Protein AF-A0A161W3D4-F1 (afdb_monomer_lite)

Organism: NCBI:txid708197

Structure (mmCIF, N/CA/C/O backbone):
data_AF-A0A161W3D4-F1
#
_entry.id   AF-A0A161W3D4-F1
#
loop_
_atom_site.group_PDB
_atom_site.id
_atom_site.type_symbol
_atom_site.label_atom_id
_atom_site.label_alt_id
_atom_site.label_comp_id
_atom_site.label_asym_id
_atom_site.label_entity_id
_atom_site.label_seq_id
_atom_site.pdbx_PDB_ins_code
_atom_site.Cartn_x
_atom_site.Cartn_y
_atom_site.Cartn_z
_atom_site.occupancy
_atom_site.B_iso_or_equiv
_atom_site.auth_seq_id
_atom_site.auth_comp_id
_atom_site.auth_asym_id
_atom_site.auth_atom_id
_atom_site.pdbx_PDB_model_num
ATOM 1 N N . MET A 1 1 ? -41.320 4.187 11.176 1.00 75.94 1 MET A N 1
ATOM 2 C CA . MET A 1 1 ? -40.357 3.295 11.848 1.00 75.94 1 MET A CA 1
ATOM 3 C C . MET A 1 1 ? -39.512 2.759 10.728 1.00 75.94 1 MET A C 1
ATOM 5 O O . MET A 1 1 ? -40.080 2.150 9.830 1.00 75.94 1 MET A O 1
ATOM 9 N N . ASP A 1 2 ? -38.224 3.075 10.740 1.00 90.81 2 ASP A N 1
ATOM 10 C CA . ASP A 1 2 ? -37.340 2.791 9.613 1.00 90.81 2 ASP A CA 1
ATOM 11 C C . ASP A 1 2 ? -36.487 1.571 9.957 1.00 90.81 2 ASP A C 1
ATOM 13 O O . ASP A 1 2 ? -36.008 1.439 11.086 1.00 90.81 2 ASP A O 1
ATOM 17 N N . SER A 1 3 ? -36.332 0.665 8.995 1.00 93.81 3 SER A N 1
ATOM 18 C CA . SER A 1 3 ? -35.557 -0.568 9.126 1.00 93.81 3 SER A CA 1
ATOM 19 C C . SER A 1 3 ? -34.553 -0.676 7.988 1.00 93.81 3 SER A C 1
ATOM 21 O O . SER A 1 3 ? -34.900 -0.418 6.836 1.00 93.81 3 SER A O 1
ATOM 23 N N . TYR A 1 4 ? -33.339 -1.116 8.307 1.00 93.25 4 TYR A N 1
ATOM 24 C CA . TYR A 1 4 ? -32.271 -1.339 7.340 1.00 93.25 4 TYR A CA 1
ATOM 25 C C . TYR A 1 4 ? -31.573 -2.661 7.636 1.00 93.25 4 TYR A C 1
ATOM 27 O O . TYR A 1 4 ? -31.369 -3.015 8.798 1.00 93.25 4 TYR A O 1
ATOM 35 N N . GLU A 1 5 ? -31.173 -3.357 6.578 1.00 93.75 5 GLU A N 1
ATOM 36 C CA . GLU A 1 5 ? -30.367 -4.571 6.652 1.00 93.75 5 GLU A CA 1
ATOM 37 C C . GLU A 1 5 ? -28.943 -4.257 6.197 1.00 93.75 5 GLU A C 1
ATOM 39 O O . GLU A 1 5 ? -28.733 -3.536 5.221 1.00 93.75 5 GLU A O 1
ATOM 44 N N . LEU A 1 6 ? -27.957 -4.794 6.914 1.00 93.00 6 LEU A N 1
ATOM 45 C CA . LEU A 1 6 ? -26.548 -4.626 6.586 1.00 93.00 6 LEU A CA 1
ATOM 46 C C . LEU A 1 6 ? -25.873 -6.001 6.565 1.00 93.00 6 LEU A C 1
ATOM 48 O O . LEU A 1 6 ? -25.825 -6.660 7.607 1.00 93.00 6 LEU A O 1
ATOM 52 N N . PRO A 1 7 ? -25.322 -6.436 5.420 1.00 92.25 7 PRO A N 1
ATOM 53 C CA . PRO A 1 7 ? -24.475 -7.619 5.373 1.00 92.25 7 PRO A CA 1
ATOM 54 C C . PRO A 1 7 ? -23.228 -7.424 6.243 1.00 92.25 7 PRO A C 1
ATOM 56 O O . PRO A 1 7 ? -22.550 -6.401 6.146 1.00 92.25 7 PRO A O 1
ATOM 59 N N . VAL A 1 8 ? -22.903 -8.412 7.079 1.00 91.88 8 VAL A N 1
ATOM 60 C CA . VAL A 1 8 ? -21.730 -8.383 7.967 1.00 91.88 8 VAL A CA 1
ATOM 61 C C . VAL A 1 8 ? -20.887 -9.632 7.740 1.00 91.88 8 VAL A C 1
ATOM 63 O O . VAL A 1 8 ? -21.409 -10.742 7.694 1.00 91.88 8 VAL A O 1
ATOM 66 N N . GLY A 1 9 ? -19.568 -9.455 7.638 1.00 92.88 9 GLY A N 1
ATOM 67 C CA . GLY A 1 9 ? -18.595 -10.547 7.652 1.00 92.88 9 GLY A CA 1
ATOM 68 C C . GLY A 1 9 ? -17.698 -10.448 8.881 1.00 92.88 9 GLY A C 1
ATOM 69 O O . GLY A 1 9 ? -17.080 -9.410 9.116 1.00 92.88 9 GLY A O 1
ATOM 70 N N . ILE A 1 10 ? -17.615 -11.521 9.669 1.00 93.38 10 ILE A N 1
ATOM 71 C CA . ILE A 1 10 ? -16.768 -11.569 10.866 1.00 93.38 10 ILE A CA 1
ATOM 72 C C . ILE A 1 10 ? -15.358 -11.981 10.450 1.00 93.38 10 ILE A C 1
ATOM 74 O O . ILE A 1 10 ? -15.137 -13.106 10.003 1.00 93.38 10 ILE A O 1
ATOM 78 N N . ARG A 1 11 ? -14.395 -11.074 10.618 1.00 93.75 11 ARG A N 1
ATOM 79 C CA . ARG A 1 11 ? -12.977 -11.370 10.406 1.00 93.75 11 ARG A CA 1
ATOM 80 C C . ARG A 1 11 ? -12.062 -10.463 11.218 1.00 93.75 11 ARG A C 1
ATOM 82 O O . ARG A 1 11 ? -12.467 -9.392 11.659 1.00 93.75 11 ARG A O 1
ATOM 89 N N . THR A 1 12 ? -10.800 -10.855 11.338 1.00 93.56 12 THR A N 1
ATOM 90 C CA . THR A 1 12 ? -9.719 -10.000 11.847 1.00 93.56 12 THR A CA 1
ATOM 91 C C . THR A 1 12 ? -8.686 -9.749 10.758 1.00 93.56 12 THR A C 1
ATOM 93 O O . THR A 1 12 ? -8.432 -10.631 9.941 1.00 93.56 12 THR A O 1
ATOM 96 N N . VAL A 1 13 ? -8.100 -8.550 10.735 1.00 93.38 13 VAL A N 1
ATOM 97 C CA . VAL A 1 13 ? -6.918 -8.219 9.923 1.00 93.38 13 VAL A CA 1
ATOM 98 C C . VAL A 1 13 ? -5.878 -7.599 10.836 1.00 93.38 13 VAL A C 1
ATOM 100 O O . VAL A 1 13 ? -6.208 -6.722 11.631 1.00 93.38 13 VAL A O 1
ATOM 103 N N . GLN A 1 14 ? -4.644 -8.089 10.767 1.00 94.38 14 GLN A N 1
ATOM 104 C CA . GLN A 1 14 ? -3.541 -7.608 11.595 1.00 94.38 14 GLN A CA 1
ATOM 105 C C . GLN A 1 14 ? -2.217 -7.713 10.844 1.00 94.38 14 GLN A C 1
ATOM 107 O O . GLN A 1 14 ? -2.010 -8.642 10.068 1.00 94.38 14 GLN A O 1
ATOM 112 N N . VAL A 1 15 ? -1.292 -6.807 11.141 1.00 94.50 15 VAL A N 1
ATOM 113 C CA . VAL A 1 15 ? 0.114 -6.918 10.739 1.00 94.50 15 VAL A CA 1
ATOM 114 C C . VAL A 1 15 ? 0.934 -7.337 11.954 1.00 94.50 15 VAL A C 1
ATOM 116 O O . VAL A 1 15 ? 0.772 -6.777 13.039 1.00 94.50 15 VAL A O 1
ATOM 119 N N . ARG A 1 16 ? 1.794 -8.347 11.793 1.00 93.75 16 ARG A N 1
ATOM 120 C CA . ARG A 1 16 ? 2.752 -8.782 12.822 1.00 93.75 16 ARG A CA 1
ATOM 121 C C . ARG A 1 16 ? 4.104 -9.030 12.161 1.00 93.75 16 ARG A C 1
ATOM 123 O O . ARG A 1 16 ? 4.217 -9.905 11.303 1.00 93.75 16 ARG A O 1
ATOM 130 N N . GLY A 1 17 ? 5.123 -8.270 12.565 1.00 92.12 17 GLY A N 1
ATOM 131 C CA . GLY A 1 17 ? 6.421 -8.278 11.884 1.00 92.12 17 GLY A CA 1
ATOM 132 C C . GLY A 1 17 ? 6.266 -7.911 10.406 1.00 92.12 17 GLY A C 1
ATOM 133 O O . GLY A 1 17 ? 5.565 -6.958 10.078 1.00 92.12 17 GLY A O 1
ATOM 134 N N . ASN A 1 18 ? 6.849 -8.716 9.518 1.00 92.00 18 ASN A N 1
ATOM 135 C CA . ASN A 1 18 ? 6.789 -8.531 8.067 1.00 92.00 18 ASN A CA 1
ATOM 136 C C . ASN A 1 18 ? 5.625 -9.279 7.380 1.00 92.00 18 ASN A C 1
ATOM 138 O O . ASN A 1 18 ? 5.661 -9.477 6.168 1.00 92.00 18 ASN A O 1
ATOM 142 N N . LYS A 1 19 ? 4.587 -9.711 8.117 1.00 93.25 19 LYS A N 1
ATOM 143 C CA . LYS A 1 19 ? 3.449 -10.459 7.549 1.00 93.25 19 LYS A CA 1
ATOM 144 C C . LYS A 1 19 ? 2.092 -9.840 7.870 1.00 93.25 19 LYS A C 1
ATOM 146 O O . LYS A 1 19 ? 1.868 -9.311 8.961 1.00 93.25 19 LYS A O 1
ATOM 151 N N . VAL A 1 20 ? 1.170 -9.987 6.920 1.00 93.31 20 VAL A N 1
ATOM 152 C CA . VAL A 1 20 ? -0.257 -9.681 7.076 1.00 93.31 20 VAL A CA 1
ATOM 153 C C . VAL A 1 20 ? -1.000 -10.961 7.462 1.00 93.31 20 VAL A C 1
ATOM 155 O O . VAL A 1 20 ? -0.712 -12.041 6.945 1.00 93.31 20 VAL A O 1
ATOM 158 N N . PHE A 1 21 ? -1.952 -10.844 8.383 1.00 94.62 21 PHE A N 1
ATOM 159 C CA . PHE A 1 21 ? -2.762 -11.946 8.884 1.00 94.62 21 PHE A CA 1
ATOM 160 C C . PHE A 1 21 ? -4.246 -11.641 8.727 1.00 94.62 21 PHE A C 1
ATOM 162 O O . PHE A 1 21 ? -4.706 -10.569 9.119 1.00 94.62 21 PHE A O 1
ATOM 169 N N . THR A 1 22 ? -5.001 -12.634 8.264 1.00 93.38 22 THR A N 1
ATOM 170 C CA . THR A 1 22 ? -6.467 -12.656 8.300 1.00 93.38 22 THR A CA 1
ATOM 171 C C . THR A 1 22 ? -6.920 -13.822 9.164 1.00 93.38 22 THR A C 1
ATOM 173 O O . THR A 1 22 ? -6.483 -14.950 8.938 1.00 93.38 22 THR A O 1
ATOM 176 N N . ASN A 1 23 ? -7.775 -13.590 10.164 1.00 94.19 2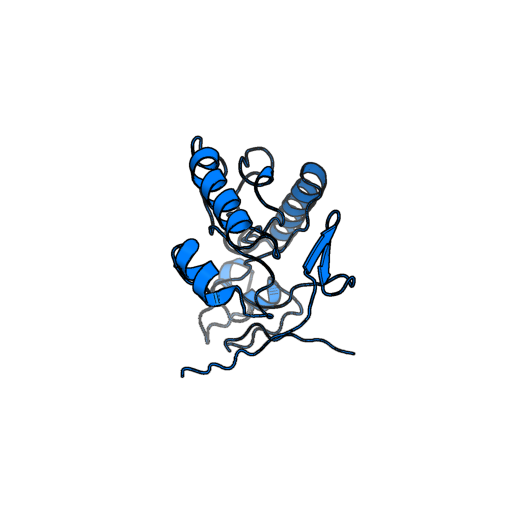3 ASN A N 1
ATOM 177 C CA . ASN A 1 23 ? -8.250 -14.651 11.069 1.00 94.19 23 ASN A CA 1
ATOM 178 C C . ASN A 1 23 ? -7.102 -15.472 11.693 1.00 94.19 23 ASN A C 1
ATOM 180 O O . ASN A 1 23 ? -7.167 -16.696 11.786 1.00 94.19 23 ASN A O 1
ATOM 184 N N . ASN A 1 24 ? -6.029 -14.783 12.104 1.00 92.75 24 ASN A N 1
ATOM 185 C CA . ASN A 1 24 ? -4.788 -15.353 12.652 1.00 92.75 24 ASN A CA 1
ATOM 186 C C . ASN A 1 24 ? -3.994 -16.282 11.712 1.00 92.75 24 ASN A C 1
ATOM 188 O O . ASN A 1 24 ? -3.017 -16.884 12.155 1.00 92.75 24 ASN A O 1
ATOM 192 N N . LYS A 1 25 ? -4.350 -16.369 10.428 1.00 93.75 25 LYS A N 1
ATOM 193 C CA . LYS A 1 25 ? -3.579 -17.094 9.412 1.00 93.75 25 LYS A CA 1
ATOM 194 C C . LYS A 1 25 ? -2.802 -16.104 8.536 1.00 93.75 25 LYS A C 1
ATOM 196 O O . LYS A 1 25 ? -3.355 -15.045 8.232 1.00 93.75 25 LYS A O 1
ATOM 201 N N . PRO A 1 26 ? -1.548 -16.406 8.146 1.00 92.44 26 PRO A N 1
ATOM 202 C CA . PRO A 1 26 ? -0.825 -15.600 7.168 1.00 92.44 26 PRO A CA 1
ATOM 203 C C . PRO A 1 26 ? -1.636 -15.466 5.880 1.00 92.44 26 PRO A C 1
ATOM 205 O O . PRO A 1 26 ? -2.206 -16.451 5.412 1.00 92.44 26 PRO A O 1
ATOM 208 N N . PHE A 1 27 ? -1.686 -14.258 5.332 1.00 90.69 27 PHE A N 1
ATOM 209 C CA . PHE A 1 27 ? -2.426 -13.954 4.115 1.00 90.69 27 PHE A CA 1
ATOM 210 C C . PHE A 1 27 ? -1.483 -13.427 3.035 1.00 90.69 27 PHE A C 1
ATOM 212 O O . PHE A 1 27 ? -0.632 -12.579 3.311 1.00 90.69 27 PHE A O 1
ATOM 219 N N . TYR A 1 28 ? -1.661 -13.920 1.811 1.00 88.19 28 TYR A N 1
ATOM 220 C CA . TYR A 1 28 ? -0.898 -13.522 0.635 1.00 88.19 28 TYR A CA 1
ATOM 221 C C . TYR A 1 28 ? -1.856 -12.932 -0.394 1.00 88.19 28 TYR A C 1
ATOM 223 O O . TYR A 1 28 ? -2.835 -13.568 -0.776 1.00 88.19 28 TYR A O 1
ATOM 231 N N . PHE A 1 29 ? -1.580 -11.705 -0.824 1.00 87.31 29 PHE A N 1
ATOM 232 C CA . PHE A 1 29 ? -2.400 -11.022 -1.815 1.00 87.31 29 PHE A CA 1
ATOM 233 C C . PHE A 1 29 ? -2.035 -11.507 -3.215 1.00 87.31 29 PHE A C 1
ATOM 235 O O . PHE A 1 29 ? -0.874 -11.450 -3.615 1.00 87.31 29 PHE A O 1
ATOM 242 N N . THR A 1 30 ? -3.043 -11.932 -3.965 1.00 83.44 30 THR A N 1
ATOM 243 C CA . THR A 1 30 ? -2.977 -12.119 -5.414 1.00 83.44 30 THR A CA 1
ATOM 244 C C . THR A 1 30 ? -4.184 -11.405 -6.014 1.00 83.44 30 THR A C 1
ATOM 246 O O . THR A 1 30 ? -5.283 -11.455 -5.464 1.00 83.44 30 THR A O 1
ATOM 249 N N . GLY A 1 31 ? -3.970 -10.624 -7.069 1.00 80.81 31 GLY A N 1
ATOM 250 C CA . GLY A 1 31 ? -5.003 -9.758 -7.628 1.00 80.81 31 GLY A CA 1
ATOM 251 C C . GLY A 1 31 ? -4.412 -8.691 -8.538 1.00 80.81 31 GLY A C 1
ATOM 252 O O . GLY A 1 31 ? -3.268 -8.804 -8.976 1.00 80.81 31 GLY A O 1
ATOM 253 N N . PHE A 1 32 ? -5.194 -7.651 -8.805 1.00 73.44 32 PHE A N 1
ATOM 254 C CA . PHE A 1 32 ? -4.795 -6.531 -9.651 1.00 73.44 32 PHE A CA 1
ATOM 255 C C . PHE A 1 32 ? -5.231 -5.192 -9.039 1.00 73.44 32 PHE A C 1
ATOM 257 O O . PHE A 1 32 ? -6.140 -5.143 -8.206 1.00 73.44 32 PHE A O 1
ATOM 264 N N . GLY A 1 33 ? -4.593 -4.105 -9.474 1.00 69.50 33 GLY A N 1
ATOM 265 C CA . GLY A 1 33 ? -4.934 -2.742 -9.068 1.00 69.50 33 GLY A CA 1
ATOM 266 C C . GLY A 1 33 ? -6.067 -2.140 -9.904 1.00 69.50 33 GLY A C 1
ATOM 267 O O . GLY A 1 33 ? -6.129 -2.326 -11.118 1.00 69.50 33 GLY A O 1
ATOM 268 N N . LYS A 1 34 ? -6.954 -1.384 -9.254 1.00 66.88 34 LYS A N 1
ATOM 269 C CA . LYS A 1 34 ? -7.928 -0.493 -9.899 1.00 66.88 34 LYS A CA 1
ATOM 270 C C . LYS A 1 34 ? -7.814 0.877 -9.241 1.00 66.88 34 LYS A C 1
ATOM 272 O O . LYS A 1 34 ? -7.841 0.962 -8.017 1.00 66.88 34 LYS A O 1
ATOM 277 N N . HIS A 1 35 ? -7.694 1.927 -10.046 1.00 67.56 35 HIS A N 1
ATOM 278 C CA . HIS A 1 35 ? -7.577 3.292 -9.546 1.00 67.56 35 HIS A CA 1
ATOM 279 C C . HIS A 1 35 ? -8.961 3.908 -9.313 1.00 67.56 35 HIS A C 1
ATOM 281 O O . HIS A 1 35 ? -9.808 3.887 -10.209 1.00 67.56 35 HIS A O 1
ATOM 287 N N . GLU A 1 36 ? -9.182 4.467 -8.125 1.00 60.78 36 GLU A N 1
ATOM 288 C CA . GLU A 1 36 ? -10.369 5.253 -7.785 1.00 60.78 36 GLU A CA 1
ATOM 289 C C . GLU A 1 36 ? -9.953 6.452 -6.928 1.00 60.78 36 GLU A C 1
ATOM 291 O O . GLU A 1 36 ? -9.346 6.285 -5.872 1.00 60.78 36 GLU A O 1
ATOM 296 N N . ASP A 1 37 ? -10.310 7.658 -7.370 1.00 69.00 37 ASP A N 1
ATOM 297 C CA . ASP A 1 37 ? -10.028 8.892 -6.639 1.00 69.00 37 ASP A CA 1
ATOM 298 C C . ASP A 1 37 ? -11.221 9.260 -5.762 1.00 69.00 37 ASP A C 1
ATOM 300 O O . ASP A 1 37 ? -12.327 9.506 -6.247 1.00 69.00 37 ASP A O 1
ATOM 304 N N . THR A 1 38 ? -11.035 9.278 -4.444 1.00 72.88 38 THR A N 1
ATOM 305 C CA . THR A 1 38 ? -12.070 9.705 -3.493 1.00 72.88 38 THR A CA 1
ATOM 306 C C . THR A 1 38 ? -11.427 10.281 -2.237 1.00 72.88 38 THR A C 1
ATOM 308 O O . THR A 1 38 ? -10.388 9.814 -1.774 1.00 72.88 38 THR A O 1
ATOM 311 N N . VAL A 1 39 ? -12.058 11.296 -1.645 1.00 84.50 39 VAL A N 1
ATOM 312 C CA . VAL A 1 39 ? -11.585 11.900 -0.395 1.00 84.50 39 VAL A CA 1
ATOM 313 C C . VAL A 1 39 ? -11.662 10.876 0.745 1.00 84.50 39 VAL A C 1
ATOM 315 O O . VAL A 1 39 ? -12.695 10.242 0.955 1.00 84.50 39 VAL A O 1
ATOM 318 N N . THR A 1 40 ? -10.597 10.762 1.548 1.00 85.12 40 THR A N 1
ATOM 319 C CA . THR A 1 40 ? -10.438 9.752 2.618 1.00 85.12 40 THR A CA 1
ATOM 320 C C . THR A 1 40 ? -11.666 9.588 3.520 1.00 85.12 40 THR A C 1
ATOM 322 O O . THR A 1 40 ? -12.034 8.473 3.879 1.00 85.12 40 THR A O 1
ATOM 325 N N . ARG A 1 41 ? -12.320 10.693 3.906 1.00 88.75 41 ARG A N 1
ATOM 326 C CA . ARG A 1 41 ? -13.499 10.650 4.790 1.00 88.75 41 ARG A CA 1
ATOM 327 C C . ARG A 1 41 ? -14.683 9.945 4.146 1.00 88.75 41 ARG A C 1
ATOM 329 O O . ARG A 1 41 ? -15.344 9.160 4.817 1.00 88.75 41 ARG A O 1
ATOM 336 N N . GLU A 1 42 ? -14.944 10.246 2.883 1.00 90.50 42 GLU A N 1
ATOM 337 C CA . GLU A 1 42 ? -16.072 9.696 2.136 1.00 90.50 42 GLU A CA 1
ATOM 338 C C . GLU A 1 42 ? -15.833 8.221 1.834 1.00 90.50 42 GLU A C 1
ATOM 340 O O . GLU A 1 42 ? -16.712 7.401 2.089 1.00 90.50 42 GLU A O 1
ATOM 345 N N . LEU A 1 43 ? -14.612 7.878 1.413 1.00 90.81 43 LEU A N 1
ATOM 346 C CA . LEU A 1 43 ? -14.203 6.502 1.148 1.00 90.81 43 LEU A CA 1
ATOM 347 C C . LEU A 1 43 ? -14.389 5.611 2.386 1.00 90.81 43 LEU A C 1
ATOM 349 O O . LEU A 1 43 ? -15.082 4.596 2.331 1.00 90.81 43 LEU A O 1
ATOM 353 N N . VAL A 1 44 ? -13.834 6.022 3.533 1.00 92.12 44 VAL A N 1
ATOM 354 C CA . VAL A 1 44 ? -13.952 5.233 4.768 1.00 92.12 44 VAL A CA 1
ATOM 355 C C . VAL A 1 44 ? -15.400 5.186 5.253 1.00 92.12 44 VAL A C 1
ATOM 357 O O . VAL A 1 44 ? -15.865 4.130 5.672 1.00 92.12 44 VAL A O 1
ATOM 360 N N . ALA A 1 45 ? -16.146 6.293 5.194 1.00 92.38 45 ALA A N 1
ATOM 361 C CA . ALA A 1 45 ? -17.548 6.303 5.615 1.00 92.38 45 ALA A CA 1
ATOM 362 C C . ALA A 1 45 ? -18.417 5.348 4.781 1.00 92.38 45 ALA A C 1
ATOM 364 O O . ALA A 1 45 ? -19.259 4.654 5.3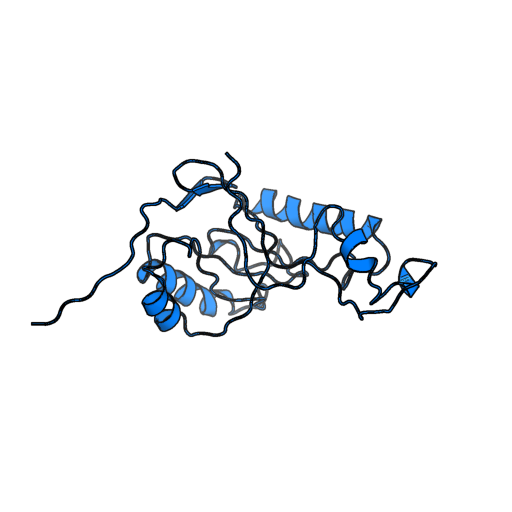52 1.00 92.38 45 ALA A O 1
ATOM 365 N N . ARG A 1 46 ? -18.182 5.289 3.465 1.00 92.00 46 ARG A N 1
ATOM 366 C CA . ARG A 1 46 ? -18.889 4.413 2.523 1.00 92.00 46 ARG A CA 1
ATOM 36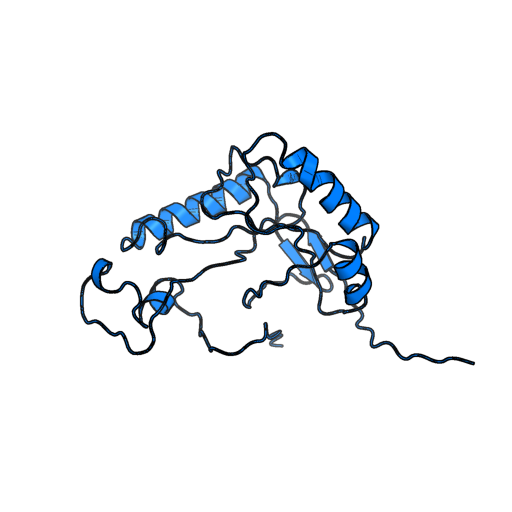7 C C . ARG A 1 46 ? -18.551 2.939 2.758 1.00 92.00 46 ARG A C 1
ATOM 369 O O . ARG A 1 46 ? -19.454 2.115 2.883 1.00 92.00 46 ARG A O 1
ATOM 376 N N . ASP A 1 47 ? -17.262 2.623 2.889 1.00 94.12 47 ASP A N 1
ATOM 377 C CA . ASP A 1 47 ? -16.779 1.248 2.714 1.00 94.12 47 ASP A CA 1
ATOM 378 C C . ASP A 1 47 ? -16.347 0.552 4.018 1.00 94.12 47 ASP A C 1
ATOM 380 O O . ASP A 1 47 ? -16.088 -0.654 4.023 1.00 94.12 47 ASP A O 1
ATOM 384 N N . ARG A 1 48 ? -16.320 1.248 5.167 1.00 91.88 48 ARG A N 1
ATOM 385 C CA . ARG A 1 48 ? -15.899 0.675 6.471 1.00 91.88 48 ARG A CA 1
ATOM 386 C C . ARG A 1 48 ? -16.651 -0.585 6.896 1.00 91.88 48 ARG A C 1
ATOM 388 O O . ARG A 1 48 ? -16.101 -1.396 7.644 1.00 91.88 48 ARG A O 1
ATOM 395 N N . ASN A 1 49 ? -17.893 -0.755 6.451 1.00 93.50 49 ASN A N 1
ATOM 396 C CA . ASN A 1 49 ? -18.715 -1.915 6.798 1.00 93.50 49 ASN A CA 1
ATOM 397 C C . ASN A 1 49 ? -18.500 -3.096 5.841 1.00 93.50 49 ASN A C 1
ATOM 399 O O . ASN A 1 49 ? -19.007 -4.184 6.092 1.00 93.50 49 ASN A O 1
ATOM 403 N N . HIS A 1 50 ? -17.718 -2.914 4.774 1.00 93.06 50 HIS A N 1
ATOM 404 C CA . HIS A 1 50 ? -17.464 -3.953 3.792 1.00 93.06 50 HIS A CA 1
ATOM 405 C C . HIS A 1 50 ? -16.376 -4.918 4.307 1.00 93.06 50 HIS A C 1
ATOM 407 O O . HIS A 1 50 ? -15.228 -4.503 4.533 1.00 93.06 50 HIS A O 1
ATOM 413 N N . PRO A 1 51 ? -16.681 -6.215 4.510 1.00 90.38 51 PRO A N 1
ATOM 414 C CA . PRO A 1 51 ? -15.717 -7.158 5.073 1.00 90.38 51 PRO A CA 1
ATOM 415 C C . PRO A 1 51 ? -14.545 -7.426 4.122 1.00 90.38 51 PRO A C 1
ATOM 417 O O . PRO A 1 51 ? -13.450 -7.710 4.594 1.00 90.38 51 PRO A O 1
ATOM 420 N N . PHE A 1 52 ? -14.725 -7.259 2.809 1.00 89.31 52 PHE A N 1
ATOM 421 C CA . PHE A 1 52 ? -13.665 -7.475 1.817 1.00 89.31 52 PHE A CA 1
ATOM 422 C C . PHE A 1 52 ? -12.602 -6.372 1.779 1.00 89.31 52 PHE A C 1
ATOM 424 O O . PHE A 1 52 ? -11.489 -6.614 1.325 1.00 89.31 52 PHE A O 1
ATOM 431 N N . VAL A 1 53 ? -12.899 -5.174 2.287 1.00 92.62 53 VAL A N 1
ATOM 432 C CA . VAL A 1 53 ? -11.877 -4.127 2.416 1.00 92.62 53 VAL A CA 1
ATOM 433 C C . VAL A 1 53 ? -10.966 -4.532 3.556 1.00 92.62 53 VAL A C 1
ATOM 435 O O . VAL A 1 53 ? -11.438 -4.565 4.680 1.00 92.62 53 VAL A O 1
ATOM 438 N N . VAL A 1 54 ? -9.698 -4.853 3.322 1.00 93.06 54 VAL A N 1
ATOM 439 C CA . VAL A 1 54 ? -8.778 -5.293 4.394 1.00 93.06 54 VAL A CA 1
ATOM 440 C C . VAL A 1 54 ? -7.741 -4.239 4.778 1.00 93.06 54 VAL A C 1
ATOM 442 O O . VAL A 1 54 ? -7.172 -4.315 5.862 1.00 93.06 54 VAL A O 1
ATOM 445 N N . MET A 1 55 ? -7.535 -3.235 3.928 1.00 93.94 55 MET A N 1
ATOM 446 C CA . MET A 1 55 ? -6.499 -2.216 4.069 1.00 93.94 55 MET A CA 1
ATOM 447 C C . MET A 1 55 ? -6.916 -0.943 3.326 1.00 93.94 55 MET A C 1
ATOM 449 O O . MET A 1 55 ? -7.636 -1.030 2.332 1.00 93.94 55 MET A O 1
ATOM 453 N N . TRP A 1 56 ? -6.452 0.216 3.793 1.00 94.56 56 TRP A N 1
ATOM 454 C CA . TRP A 1 56 ? -6.685 1.513 3.155 1.00 94.56 56 TRP A CA 1
ATOM 455 C C . TRP A 1 56 ? -5.405 2.043 2.515 1.00 94.56 56 TRP A C 1
ATOM 457 O O . TRP A 1 56 ? -4.432 2.284 3.226 1.00 94.56 56 TRP A O 1
ATOM 467 N N . ALA A 1 57 ? -5.418 2.268 1.202 1.00 92.62 57 ALA A N 1
ATOM 468 C CA . ALA A 1 57 ? -4.357 2.995 0.511 1.00 92.62 57 ALA A CA 1
ATOM 469 C C . ALA A 1 57 ? -4.674 4.496 0.535 1.00 92.62 57 ALA A C 1
ATOM 471 O O . ALA A 1 57 ? -5.728 4.910 0.059 1.00 92.62 57 ALA A O 1
ATOM 472 N N . VAL A 1 58 ? -3.794 5.308 1.127 1.00 90.94 58 VAL A N 1
ATOM 473 C CA . VAL A 1 58 ? -4.040 6.756 1.289 1.00 90.94 58 VAL A CA 1
ATOM 474 C C . VAL A 1 58 ? -3.658 7.545 0.043 1.00 90.94 58 VAL A C 1
ATOM 476 O O . VAL A 1 58 ? -4.297 8.546 -0.267 1.00 90.94 58 VAL A O 1
ATOM 479 N N . VAL A 1 59 ? -2.599 7.123 -0.643 1.00 90.94 59 VAL A N 1
ATOM 480 C CA . VAL A 1 59 ? -2.040 7.824 -1.800 1.00 90.94 59 VAL A CA 1
ATOM 481 C C . VAL A 1 59 ? -1.293 6.843 -2.700 1.00 90.94 59 VAL A C 1
ATOM 483 O O . VAL A 1 59 ? -0.744 5.847 -2.212 1.00 90.94 59 VAL A O 1
ATOM 486 N N . ASN A 1 60 ? -1.273 7.149 -3.996 1.00 91.62 60 ASN A N 1
ATOM 487 C CA . ASN A 1 60 ? -0.474 6.468 -5.004 1.00 91.62 60 ASN A CA 1
ATOM 488 C C . ASN A 1 60 ? 0.671 7.375 -5.472 1.00 91.62 60 ASN A C 1
ATOM 490 O O . ASN A 1 60 ? 0.439 8.548 -5.751 1.00 91.62 60 ASN A O 1
ATOM 494 N N . GLU A 1 61 ? 1.884 6.828 -5.523 1.00 91.50 61 GLU A N 1
ATOM 495 C CA . GLU A 1 61 ? 3.100 7.458 -6.059 1.00 91.50 61 GLU A CA 1
ATOM 496 C C . GLU A 1 61 ? 3.342 8.917 -5.618 1.00 91.50 61 GLU A C 1
ATOM 498 O O . GLU A 1 61 ? 3.597 9.793 -6.448 1.00 91.50 61 GLU A O 1
ATOM 503 N N . PRO A 1 62 ? 3.293 9.231 -4.306 1.00 90.62 62 PRO A N 1
ATOM 504 C CA . PRO A 1 62 ? 3.661 10.563 -3.851 1.00 90.62 62 PRO A CA 1
ATOM 505 C C . PRO A 1 62 ? 5.157 10.806 -4.081 1.00 90.62 62 PRO A C 1
ATOM 507 O O . PRO A 1 62 ? 5.961 9.869 -4.100 1.00 90.62 62 PRO A O 1
ATOM 510 N N . ALA A 1 63 ? 5.558 12.076 -4.128 1.00 90.88 63 ALA A N 1
ATOM 511 C CA . ALA A 1 63 ? 6.962 12.479 -4.112 1.00 90.88 63 ALA A CA 1
ATOM 512 C C . ALA A 1 63 ? 7.601 12.200 -2.731 1.00 90.88 63 ALA A C 1
ATOM 514 O O . ALA A 1 63 ? 7.841 13.094 -1.919 1.00 90.88 63 ALA A O 1
ATOM 515 N N . ALA A 1 64 ? 7.841 10.919 -2.433 1.00 88.88 64 ALA A N 1
ATOM 516 C CA . ALA A 1 64 ? 8.126 10.393 -1.096 1.00 88.88 64 ALA A CA 1
ATOM 517 C C . ALA A 1 64 ? 9.472 10.832 -0.495 1.00 88.88 64 ALA A C 1
ATOM 519 O O . ALA A 1 64 ? 9.733 10.570 0.681 1.00 88.88 64 ALA A O 1
ATOM 520 N N . SER A 1 65 ? 10.334 11.457 -1.297 1.00 91.94 65 SER A N 1
ATOM 521 C CA . SER A 1 65 ? 11.632 11.998 -0.879 1.00 91.94 65 SER A CA 1
ATOM 522 C C . SER A 1 65 ? 11.667 13.524 -0.832 1.00 91.94 65 SER A C 1
ATOM 524 O O . SER A 1 65 ? 12.696 14.090 -0.464 1.00 91.94 65 SER A O 1
ATOM 526 N N . GLU A 1 66 ? 10.581 14.193 -1.216 1.00 92.06 66 GLU A N 1
ATOM 527 C CA . GLU A 1 66 ? 10.503 15.648 -1.169 1.00 92.06 66 GLU A CA 1
ATOM 528 C C . GLU A 1 66 ? 10.157 16.145 0.235 1.00 92.06 66 GLU A C 1
ATOM 530 O O . GLU A 1 66 ? 9.388 15.534 0.982 1.00 92.06 66 GLU A O 1
ATOM 535 N N . GLN A 1 67 ? 10.753 17.279 0.597 1.00 90.75 67 GLN A N 1
ATOM 536 C CA . GLN A 1 67 ? 10.505 17.935 1.874 1.00 90.75 67 GLN A CA 1
ATOM 537 C C . GLN A 1 67 ? 9.073 18.491 1.895 1.00 90.75 67 GLN A C 1
ATOM 539 O O . GLN A 1 67 ? 8.639 19.101 0.921 1.00 90.75 67 GLN A O 1
ATOM 544 N N . GLY A 1 68 ? 8.334 18.299 2.990 1.00 90.38 68 GLY A N 1
ATOM 545 C CA . GLY A 1 68 ? 6.919 18.680 3.079 1.00 90.38 68 GLY A CA 1
ATOM 546 C C . GLY A 1 68 ? 5.939 17.534 2.798 1.00 90.38 68 GLY A C 1
ATOM 547 O O . GLY A 1 68 ? 4.782 17.603 3.220 1.00 90.38 68 GLY A O 1
ATOM 548 N N . THR A 1 69 ? 6.369 16.462 2.116 1.00 93.00 69 THR A N 1
ATOM 549 C CA . THR A 1 69 ? 5.475 15.341 1.773 1.00 93.00 69 THR A CA 1
ATOM 550 C C . THR A 1 69 ? 5.029 14.569 3.016 1.00 93.00 69 THR A C 1
ATOM 552 O O . THR A 1 69 ? 3.871 14.157 3.108 1.00 93.00 69 THR A O 1
ATOM 555 N N . GLN A 1 70 ? 5.917 14.399 4.000 1.00 93.75 70 GLN A N 1
ATOM 556 C CA . GLN A 1 70 ? 5.575 13.754 5.268 1.00 93.75 70 GLN A CA 1
ATOM 557 C C . GLN A 1 70 ? 4.526 14.571 6.032 1.00 93.75 70 GLN A C 1
ATOM 559 O O . GLN A 1 70 ? 3.510 14.019 6.447 1.00 93.75 70 GLN A O 1
ATOM 564 N N . GLU A 1 71 ? 4.723 15.883 6.155 1.00 94.56 71 GLU A N 1
ATOM 565 C CA . GLU A 1 71 ? 3.821 16.801 6.855 1.00 94.56 71 GLU A CA 1
ATOM 566 C C . GLU A 1 71 ? 2.429 16.849 6.212 1.00 94.56 71 GLU A C 1
ATOM 568 O O . GLU A 1 71 ? 1.426 17.037 6.902 1.00 94.56 71 GLU A O 1
ATOM 573 N N . TYR A 1 72 ? 2.354 16.650 4.895 1.00 91.94 72 TYR A N 1
ATOM 574 C CA . TYR A 1 72 ? 1.094 16.562 4.165 1.00 91.94 72 TYR A CA 1
ATOM 575 C C . TYR A 1 72 ? 0.369 15.223 4.386 1.00 91.94 72 TYR A C 1
ATOM 577 O O . TYR A 1 72 ? -0.848 15.199 4.590 1.00 91.94 72 TYR A O 1
ATOM 585 N N . LEU A 1 73 ? 1.095 14.100 4.358 1.00 94.38 73 LEU A N 1
ATOM 586 C CA . LEU A 1 73 ? 0.498 12.759 4.380 1.00 94.38 73 LEU A CA 1
ATOM 587 C C . LEU A 1 73 ? 0.274 12.197 5.785 1.00 94.38 73 LEU A C 1
ATOM 589 O O . LEU A 1 73 ? -0.662 11.419 5.986 1.00 94.38 73 LEU A O 1
ATOM 593 N N . GLU A 1 74 ? 1.077 12.592 6.770 1.00 95.31 74 GLU A N 1
ATOM 594 C CA . GLU A 1 74 ? 0.928 12.142 8.154 1.00 95.31 74 GLU A CA 1
ATOM 595 C C . GLU A 1 74 ? -0.478 12.442 8.715 1.00 95.31 74 GLU A C 1
ATOM 597 O O . GLU A 1 74 ? -1.127 11.508 9.204 1.00 95.31 74 GLU A O 1
ATOM 602 N N . PRO A 1 75 ? -1.049 13.659 8.571 1.00 94.88 75 PRO A N 1
ATOM 603 C CA . PRO A 1 75 ? -2.416 13.936 9.008 1.00 94.88 75 PRO A CA 1
ATOM 604 C C . PRO A 1 75 ? -3.471 13.055 8.331 1.00 94.88 75 PRO A C 1
ATOM 606 O O . PRO A 1 75 ? -4.471 12.712 8.966 1.00 94.88 75 PRO A O 1
ATOM 609 N N . LEU A 1 76 ? -3.267 12.668 7.066 1.00 93.50 76 LEU A N 1
ATOM 610 C CA . LEU A 1 76 ? -4.182 11.790 6.330 1.00 93.50 76 LEU A CA 1
ATOM 611 C C . LEU A 1 76 ? -4.091 10.344 6.824 1.00 93.50 76 LEU A C 1
ATOM 613 O O . LEU A 1 76 ? -5.118 9.694 7.040 1.00 93.50 76 LEU A O 1
ATOM 617 N N . ALA A 1 77 ? -2.880 9.855 7.082 1.00 94.50 77 ALA A N 1
ATOM 618 C CA . ALA A 1 77 ? -2.660 8.531 7.649 1.00 94.50 77 ALA A CA 1
ATOM 619 C C . ALA A 1 77 ? -3.237 8.434 9.076 1.00 94.50 77 ALA A C 1
ATOM 621 O O . ALA A 1 77 ? -3.885 7.445 9.429 1.00 94.50 77 ALA A O 1
ATOM 622 N N . VAL A 1 78 ? -3.073 9.483 9.891 1.00 95.69 78 VAL A N 1
ATOM 623 C CA . VAL A 1 78 ? -3.681 9.597 11.229 1.00 95.69 78 VAL A CA 1
ATOM 624 C C . VAL A 1 78 ? -5.206 9.691 11.142 1.00 95.69 78 VAL A C 1
ATOM 626 O O . VAL A 1 78 ? -5.915 9.026 11.900 1.00 95.69 78 VAL A O 1
ATOM 629 N N . LEU A 1 79 ? -5.738 10.492 10.214 1.00 94.44 79 LEU A N 1
ATOM 630 C CA . LEU A 1 79 ? -7.178 10.610 9.981 1.00 94.44 79 LEU A CA 1
ATOM 631 C C . LEU A 1 79 ? -7.789 9.259 9.602 1.00 94.44 79 LEU A C 1
ATOM 633 O O . LEU A 1 79 ? -8.809 8.891 10.177 1.00 94.44 79 LEU A O 1
ATOM 637 N N . THR A 1 80 ? -7.160 8.521 8.689 1.00 95.00 80 THR A N 1
ATOM 638 C CA . THR A 1 80 ? -7.629 7.202 8.237 1.00 95.00 80 THR A CA 1
ATOM 639 C C . THR A 1 80 ? -7.751 6.239 9.416 1.00 95.00 80 THR A C 1
ATOM 641 O O . THR A 1 80 ? -8.825 5.687 9.639 1.00 95.00 80 THR A O 1
ATOM 644 N N . ARG A 1 81 ? -6.710 6.137 10.255 1.00 95.06 81 ARG A N 1
ATOM 645 C CA . ARG A 1 81 ? -6.730 5.294 11.467 1.00 95.06 81 ARG A CA 1
ATOM 646 C C . ARG A 1 81 ? -7.779 5.731 12.485 1.00 95.06 81 ARG A C 1
ATOM 648 O O . ARG A 1 81 ? -8.372 4.898 13.161 1.00 95.06 81 ARG A O 1
ATOM 655 N N . ARG A 1 82 ? -8.025 7.040 12.607 1.00 95.81 82 ARG A N 1
ATOM 656 C CA . ARG A 1 82 ? -9.069 7.563 13.500 1.00 95.81 82 ARG A CA 1
ATOM 657 C C . ARG A 1 82 ? -10.473 7.217 13.002 1.00 95.81 82 ARG A C 1
ATOM 659 O O . ARG A 1 82 ? -11.358 6.979 13.818 1.00 95.81 82 ARG A O 1
ATOM 666 N N . LEU A 1 83 ? -10.692 7.242 11.688 1.00 94.50 83 LEU A N 1
ATOM 667 C CA . LEU A 1 83 ? -11.982 6.900 11.083 1.00 94.50 83 LEU A CA 1
ATOM 668 C C . LEU A 1 83 ? -12.242 5.391 11.105 1.00 94.50 83 LEU A C 1
ATOM 670 O O . LEU A 1 83 ? -13.379 4.977 11.334 1.00 94.50 83 LEU A O 1
ATOM 674 N N . ASP A 1 84 ? -11.197 4.590 10.897 1.00 95.81 84 ASP A N 1
ATOM 675 C CA . ASP A 1 84 ? -11.250 3.136 10.963 1.00 95.81 84 ASP A CA 1
ATOM 676 C C . ASP A 1 84 ? -10.005 2.550 11.659 1.00 95.81 84 ASP A C 1
ATOM 678 O O . ASP A 1 84 ? -8.986 2.308 11.011 1.00 95.81 84 ASP A O 1
ATOM 682 N N . PRO A 1 85 ? -10.086 2.266 12.971 1.00 95.12 85 PRO A N 1
ATOM 683 C CA . PRO A 1 85 ? -8.990 1.647 13.714 1.00 95.12 85 PRO A CA 1
ATOM 684 C C . PRO A 1 85 ? -8.891 0.126 13.499 1.00 95.12 85 PRO A C 1
ATOM 686 O O . PRO A 1 85 ? -8.033 -0.518 14.097 1.00 95.12 85 PRO A O 1
ATOM 689 N N . THR A 1 86 ? -9.785 -0.482 12.707 1.00 93.56 86 THR A N 1
ATOM 690 C CA . THR A 1 86 ? -9.880 -1.948 12.554 1.00 93.56 86 THR A CA 1
ATOM 691 C C . THR A 1 86 ? -9.085 -2.503 11.373 1.00 93.56 86 THR A C 1
ATOM 693 O O . THR A 1 86 ? -8.994 -3.722 11.207 1.00 93.56 86 THR A O 1
ATOM 696 N N . ARG A 1 87 ? -8.523 -1.623 10.538 1.00 93.25 87 ARG A N 1
ATOM 697 C CA . ARG A 1 87 ? -7.790 -1.967 9.317 1.00 93.25 87 ARG A CA 1
ATOM 698 C C . ARG A 1 87 ? -6.458 -1.238 9.271 1.00 93.25 87 ARG A C 1
ATOM 700 O O . ARG A 1 87 ? -6.292 -0.179 9.871 1.00 93.25 87 ARG A O 1
ATOM 707 N N . THR A 1 88 ? -5.519 -1.818 8.538 1.00 94.56 88 THR A N 1
ATOM 708 C CA . THR A 1 88 ? -4.206 -1.217 8.319 1.00 94.56 88 THR A CA 1
ATOM 709 C C . THR A 1 88 ? -4.249 -0.152 7.237 1.00 94.56 88 THR A C 1
ATOM 711 O O . THR A 1 88 ? -5.142 -0.133 6.385 1.00 94.56 88 THR A O 1
ATOM 714 N N . VAL A 1 89 ? -3.254 0.725 7.261 1.00 94.69 89 VAL A N 1
ATOM 715 C CA . VAL A 1 89 ? -3.097 1.833 6.326 1.00 94.69 89 VAL A CA 1
ATOM 716 C C . VAL A 1 89 ? -1.796 1.657 5.552 1.00 94.69 89 VAL A C 1
ATOM 718 O O . VAL A 1 89 ? -0.740 1.412 6.136 1.00 94.69 89 VAL A O 1
ATOM 721 N N . CYS A 1 90 ? -1.865 1.792 4.234 1.00 94.81 90 CYS A N 1
ATOM 722 C CA . CYS A 1 90 ? -0.730 1.710 3.330 1.00 94.81 90 CYS A CA 1
ATOM 723 C C . CYS A 1 90 ? -0.693 2.897 2.362 1.00 94.81 90 CYS A C 1
ATOM 725 O O . CYS A 1 90 ? -1.570 3.766 2.344 1.00 94.81 90 CYS A O 1
ATOM 727 N N . TYR A 1 91 ? 0.359 2.912 1.557 1.00 93.38 91 TYR A N 1
ATOM 728 C CA . TYR A 1 91 ? 0.537 3.804 0.425 1.00 93.38 91 TYR A CA 1
ATOM 729 C C . TYR A 1 91 ? 1.234 3.026 -0.684 1.00 93.38 91 TYR A C 1
ATOM 731 O O . TYR A 1 91 ? 2.027 2.124 -0.391 1.00 93.38 91 TYR A O 1
ATOM 739 N N . ALA A 1 92 ? 0.941 3.376 -1.931 1.00 92.12 92 ALA A N 1
ATOM 740 C CA . ALA A 1 92 ? 1.689 2.878 -3.071 1.00 92.12 92 ALA A CA 1
ATOM 741 C C . ALA A 1 92 ? 2.860 3.823 -3.351 1.00 92.12 92 ALA A C 1
ATOM 743 O O . ALA A 1 92 ? 2.701 5.043 -3.412 1.00 92.12 92 ALA A O 1
ATOM 744 N N . ASN A 1 93 ? 4.057 3.256 -3.425 1.00 89.81 93 ASN A N 1
ATOM 745 C CA . ASN A 1 93 ? 5.306 3.979 -3.564 1.00 89.81 93 ASN A CA 1
ATOM 746 C C . ASN A 1 93 ? 5.789 3.886 -5.007 1.00 89.81 93 ASN A C 1
ATOM 748 O O . ASN A 1 93 ? 5.781 2.801 -5.590 1.00 89.81 93 ASN A O 1
ATOM 752 N N . GLU A 1 94 ? 6.267 5.008 -5.532 1.00 88.38 94 GLU A N 1
ATOM 753 C CA . GLU A 1 94 ? 6.801 5.090 -6.887 1.00 88.38 94 GLU A CA 1
ATOM 754 C C . GLU A 1 94 ? 7.999 4.141 -7.057 1.00 88.38 94 GLU A C 1
ATOM 756 O O . GLU A 1 94 ? 8.729 3.819 -6.109 1.00 88.38 94 GLU A O 1
ATOM 761 N N . CYS A 1 95 ? 8.164 3.627 -8.272 1.00 78.25 95 CYS A N 1
ATOM 762 C CA . CYS A 1 95 ? 9.056 2.509 -8.527 1.00 78.25 95 CYS A CA 1
ATOM 763 C C . CYS A 1 95 ? 10.554 2.835 -8.381 1.00 78.25 95 CYS A C 1
ATOM 765 O O . CYS A 1 95 ? 11.345 1.950 -8.039 1.00 78.25 95 CYS A O 1
ATOM 767 N N . GLN A 1 96 ? 10.946 4.091 -8.595 1.00 77.69 96 GLN A N 1
ATOM 768 C CA . GLN A 1 96 ? 12.298 4.630 -8.424 1.00 77.69 96 GLN A CA 1
ATOM 769 C C . GLN A 1 96 ? 12.527 5.248 -7.039 1.00 77.69 96 GLN A C 1
ATOM 771 O O . GLN A 1 96 ? 13.647 5.670 -6.728 1.00 77.69 96 GLN A O 1
ATOM 776 N N . ALA A 1 97 ? 11.507 5.281 -6.179 1.00 82.31 97 ALA A N 1
ATOM 777 C CA . ALA A 1 97 ? 11.601 5.890 -4.866 1.00 82.31 97 ALA A CA 1
ATOM 778 C C . ALA A 1 97 ? 12.705 5.226 -4.031 1.00 82.31 97 ALA A C 1
ATOM 780 O O . ALA A 1 97 ? 12.665 4.033 -3.700 1.00 82.31 97 ALA A O 1
ATOM 781 N N . SER A 1 98 ? 13.694 6.041 -3.663 1.00 85.56 98 SER A N 1
ATOM 782 C CA . SER A 1 98 ? 14.859 5.609 -2.897 1.00 85.56 98 SER A CA 1
ATOM 783 C C . SER A 1 98 ? 14.447 5.093 -1.522 1.00 85.56 98 SER A C 1
ATOM 785 O O . SER A 1 98 ? 13.798 5.795 -0.749 1.00 85.56 98 SER A O 1
ATOM 787 N N . VAL A 1 99 ? 14.898 3.884 -1.185 1.00 89.62 99 VAL A N 1
ATOM 788 C CA . VAL A 1 99 ? 14.714 3.283 0.146 1.00 89.62 99 VAL A CA 1
ATOM 789 C C . VAL A 1 99 ? 15.331 4.165 1.236 1.00 89.62 99 VAL A C 1
ATOM 791 O O . VAL A 1 99 ? 14.752 4.338 2.311 1.00 89.62 99 VAL A O 1
ATOM 794 N N . ASP A 1 100 ? 16.481 4.776 0.949 1.00 89.62 100 ASP A N 1
ATOM 795 C CA . ASP A 1 100 ? 17.234 5.583 1.908 1.00 89.62 100 ASP A CA 1
ATOM 796 C C . ASP A 1 100 ? 16.610 6.950 2.155 1.00 89.62 100 ASP A C 1
ATOM 798 O O . ASP A 1 100 ? 16.534 7.380 3.305 1.00 89.62 100 ASP A O 1
ATOM 802 N N . LYS A 1 101 ? 16.116 7.593 1.093 1.00 90.81 101 LYS A N 1
ATOM 803 C CA . LYS A 1 101 ? 15.550 8.948 1.143 1.00 90.81 101 LYS A CA 1
ATOM 804 C C . LYS A 1 101 ? 14.033 8.979 1.334 1.00 90.81 101 LYS A C 1
ATOM 806 O O . LYS A 1 101 ? 13.450 10.056 1.288 1.00 90.81 101 LYS A O 1
ATOM 811 N N . CYS A 1 102 ? 13.368 7.833 1.460 1.00 91.06 102 CYS A N 1
ATOM 812 C CA . CYS A 1 102 ? 11.924 7.804 1.672 1.00 91.06 102 CYS A CA 1
ATOM 813 C C . CYS A 1 102 ? 11.579 8.334 3.069 1.00 91.06 102 CYS A C 1
ATOM 815 O O . CYS A 1 102 ? 12.052 7.793 4.068 1.00 91.06 102 CYS A O 1
ATOM 817 N N . LEU A 1 103 ? 10.726 9.357 3.122 1.00 93.38 103 LEU A N 1
ATOM 818 C CA . LEU A 1 103 ? 10.233 9.977 4.357 1.00 93.38 103 LEU A CA 1
ATOM 819 C C . LEU A 1 103 ? 8.895 9.379 4.828 1.00 93.38 103 LEU A C 1
ATOM 821 O O . LEU A 1 103 ? 8.385 9.731 5.885 1.00 93.38 103 LEU A O 1
ATOM 825 N N . LEU A 1 104 ? 8.294 8.485 4.034 1.00 93.56 104 LEU A N 1
ATOM 826 C CA . LEU A 1 104 ? 6.914 8.031 4.234 1.00 93.56 104 LEU A CA 1
ATOM 827 C C . LEU A 1 104 ? 6.788 6.635 4.825 1.00 93.56 104 LEU A C 1
ATOM 829 O O . LEU A 1 104 ? 5.812 6.371 5.522 1.00 93.56 104 LEU A O 1
ATOM 833 N N . SER A 1 105 ? 7.752 5.748 4.571 1.00 92.75 105 SER A N 1
ATOM 834 C CA . SER A 1 105 ? 7.670 4.333 4.951 1.00 92.75 105 SER A CA 1
ATOM 835 C C . SER A 1 105 ? 7.322 4.108 6.424 1.00 92.75 105 SER A C 1
ATOM 837 O O . SER A 1 105 ? 6.663 3.123 6.753 1.00 92.75 105 SER A O 1
ATOM 839 N N . ASP A 1 106 ? 7.727 5.009 7.324 1.00 93.25 106 ASP A N 1
ATOM 840 C CA . ASP A 1 106 ? 7.448 4.897 8.757 1.00 93.25 106 ASP A CA 1
ATOM 841 C C . ASP A 1 106 ? 5.990 5.202 9.130 1.00 93.25 106 ASP A C 1
ATOM 843 O O . ASP A 1 106 ? 5.477 4.598 10.073 1.00 93.25 106 ASP A O 1
ATOM 847 N N . LEU A 1 107 ? 5.286 6.022 8.344 1.00 94.56 107 LEU A N 1
ATOM 848 C CA . LEU A 1 107 ? 3.896 6.431 8.590 1.00 94.56 107 LEU A CA 1
ATOM 849 C C . LEU A 1 107 ? 2.858 5.341 8.291 1.00 94.56 107 LEU A C 1
ATOM 851 O O . LEU A 1 107 ? 1.694 5.473 8.685 1.00 94.56 107 LEU A O 1
ATOM 855 N N . PHE A 1 108 ? 3.243 4.291 7.565 1.00 95.50 108 PHE A N 1
ATOM 856 C CA . PHE A 1 108 ? 2.343 3.272 7.019 1.00 95.50 108 PHE A CA 1
ATOM 857 C C . PHE A 1 108 ? 2.658 1.876 7.558 1.00 95.50 108 PHE A C 1
ATOM 859 O O . PHE A 1 108 ? 3.781 1.593 7.970 1.00 95.50 108 PHE A O 1
ATOM 866 N N . ASP A 1 109 ? 1.661 0.994 7.572 1.00 95.44 109 ASP A N 1
ATOM 867 C CA . ASP A 1 109 ? 1.766 -0.335 8.185 1.00 95.44 109 ASP A CA 1
ATOM 868 C C . ASP A 1 109 ? 2.296 -1.388 7.195 1.00 95.44 109 ASP A C 1
ATOM 870 O O . ASP A 1 109 ? 2.936 -2.356 7.599 1.00 95.44 109 ASP A O 1
ATOM 874 N N . VAL A 1 110 ? 2.036 -1.187 5.899 1.00 95.31 110 VAL A N 1
ATOM 875 C CA . VAL A 1 110 ? 2.452 -2.052 4.784 1.00 95.31 110 VAL A CA 1
ATOM 876 C C . VAL A 1 110 ? 3.100 -1.181 3.713 1.00 95.31 110 VAL A C 1
ATOM 878 O O . VAL A 1 110 ? 2.579 -0.113 3.382 1.00 95.31 110 VAL A O 1
ATOM 881 N N . LEU A 1 111 ? 4.237 -1.633 3.185 1.00 94.38 111 LEU A N 1
ATOM 882 C CA . LEU A 1 111 ? 4.950 -0.959 2.105 1.00 94.38 111 LEU A CA 1
ATOM 883 C C . LEU A 1 111 ? 4.465 -1.511 0.770 1.00 94.38 111 LEU A C 1
ATOM 885 O O . LEU A 1 111 ? 4.598 -2.715 0.539 1.00 94.38 111 LEU A O 1
ATOM 889 N N . CYS A 1 112 ? 3.964 -0.648 -0.114 1.00 94.19 112 CYS A N 1
ATOM 890 C CA . CYS A 1 112 ? 3.502 -1.091 -1.424 1.00 94.19 112 CYS A CA 1
ATOM 891 C C . CYS A 1 112 ? 4.339 -0.507 -2.572 1.00 94.19 112 CYS A C 1
ATOM 893 O O . CYS A 1 112 ? 3.942 0.492 -3.157 1.00 94.19 112 CYS A O 1
ATOM 895 N N . PRO A 1 113 ? 5.541 -1.031 -2.877 1.00 91.75 113 PRO A N 1
ATOM 896 C CA . PRO A 1 113 ? 6.321 -0.534 -4.005 1.00 91.75 113 PRO A CA 1
ATOM 897 C C . PRO A 1 113 ? 5.696 -0.949 -5.342 1.00 91.75 113 PRO A C 1
ATOM 899 O O . PRO A 1 113 ? 5.419 -2.129 -5.568 1.00 91.75 113 PRO A O 1
ATOM 902 N N . ASN A 1 114 ? 5.564 0.008 -6.255 1.00 90.00 114 ASN A N 1
ATOM 903 C CA . ASN A 1 114 ? 5.246 -0.253 -7.652 1.00 90.00 114 ASN A CA 1
ATOM 904 C C . ASN A 1 114 ? 6.498 -0.784 -8.369 1.00 90.00 114 ASN A C 1
ATOM 906 O O . ASN A 1 114 ? 7.611 -0.290 -8.177 1.00 90.00 114 ASN A O 1
ATOM 910 N N . ARG A 1 115 ? 6.356 -1.831 -9.184 1.00 80.44 115 ARG A N 1
ATOM 911 C CA . ARG A 1 115 ? 7.460 -2.463 -9.914 1.00 80.44 115 ARG A CA 1
ATOM 912 C C . ARG A 1 115 ? 7.489 -1.983 -11.358 1.00 80.44 115 ARG A C 1
ATOM 914 O O . ARG A 1 115 ? 6.578 -2.257 -12.130 1.00 80.44 115 ARG A O 1
ATOM 921 N N . CYS A 1 116 ? 8.625 -1.415 -11.753 1.00 78.88 116 CYS A N 1
ATOM 922 C CA . CYS A 1 116 ? 8.881 -0.993 -13.132 1.00 78.88 116 CYS A CA 1
ATOM 923 C C . CYS A 1 116 ? 10.124 -1.623 -13.790 1.00 78.88 116 CYS A C 1
ATOM 925 O O . CYS A 1 116 ? 10.437 -1.320 -14.947 1.00 78.88 116 CYS A O 1
ATOM 927 N N . HIS A 1 117 ? 10.840 -2.489 -13.068 1.00 77.88 117 HIS A N 1
ATOM 928 C CA . HIS A 1 117 ? 12.029 -3.184 -13.562 1.00 77.88 117 HIS A CA 1
ATOM 929 C C . HIS A 1 117 ? 11.670 -4.130 -14.715 1.00 77.88 117 HIS A C 1
ATOM 931 O O . HIS A 1 117 ? 10.757 -4.947 -14.597 1.00 77.88 117 HIS A O 1
ATOM 937 N N . GLY A 1 118 ? 12.392 -4.001 -15.827 1.00 77.62 118 GLY A N 1
ATOM 938 C CA . GLY A 1 118 ? 12.176 -4.736 -17.072 1.00 77.62 118 GLY A CA 1
ATOM 939 C C . GLY A 1 118 ? 11.246 -4.020 -18.062 1.00 77.62 118 GLY A C 1
ATOM 940 O O . GLY A 1 118 ? 11.182 -4.420 -19.228 1.00 77.62 118 GLY A O 1
ATOM 941 N N . TRP A 1 119 ? 10.582 -2.932 -17.641 1.00 79.75 119 TRP A N 1
ATOM 942 C CA . TRP A 1 119 ? 9.761 -2.081 -18.509 1.00 79.75 119 TRP A CA 1
ATOM 943 C C . TRP A 1 119 ? 10.265 -0.636 -18.573 1.00 79.75 119 TRP A C 1
ATOM 945 O O . TRP A 1 119 ? 10.820 -0.247 -19.601 1.00 79.75 119 TRP A O 1
ATOM 955 N N . TYR A 1 120 ? 10.143 0.147 -17.496 1.00 78.19 120 TYR A N 1
ATOM 956 C CA . TYR A 1 120 ? 10.651 1.529 -17.454 1.00 78.19 120 TYR A CA 1
ATOM 957 C C . TYR A 1 120 ? 12.125 1.599 -17.042 1.00 78.19 120 TYR A C 1
ATOM 959 O O . TYR A 1 120 ? 12.870 2.415 -17.578 1.00 78.19 120 TYR A O 1
ATOM 967 N N . LEU A 1 121 ? 12.558 0.719 -16.135 1.00 79.06 121 LEU A N 1
ATOM 968 C CA . LEU A 1 121 ? 13.968 0.535 -15.784 1.00 79.06 121 LEU A CA 1
ATOM 969 C C . LEU A 1 121 ? 14.510 -0.728 -16.444 1.00 79.06 121 LEU A C 1
ATOM 971 O O . LEU A 1 121 ? 13.778 -1.706 -16.576 1.00 79.06 121 LEU A O 1
ATOM 975 N N . HIS A 1 122 ? 15.792 -0.722 -16.822 1.00 79.62 122 HIS A N 1
ATOM 976 C CA . HIS A 1 122 ? 16.470 -1.883 -17.419 1.00 79.62 122 HIS A CA 1
ATOM 977 C C . HIS A 1 122 ? 15.684 -2.487 -18.597 1.00 79.62 122 HIS A C 1
ATOM 979 O O . HIS A 1 122 ? 15.531 -3.700 -18.722 1.00 79.62 122 HIS A O 1
ATOM 985 N N . THR A 1 123 ? 15.099 -1.635 -19.450 1.00 78.44 123 THR A N 1
ATOM 986 C CA . THR A 1 123 ? 14.204 -2.130 -20.494 1.00 78.44 123 THR A CA 1
ATOM 987 C C . THR A 1 123 ? 14.945 -3.035 -21.465 1.00 78.44 123 THR A C 1
ATOM 989 O O . THR A 1 123 ? 15.883 -2.610 -22.137 1.00 78.44 123 THR A O 1
ATOM 992 N N . GLY A 1 124 ? 14.451 -4.258 -21.616 1.00 73.06 124 GLY A N 1
ATOM 993 C CA . GLY A 1 124 ? 15.065 -5.234 -22.505 1.00 73.06 124 GLY A CA 1
ATOM 994 C C . GLY A 1 124 ? 16.224 -6.017 -21.887 1.00 73.06 124 GLY A C 1
ATOM 995 O O . GLY A 1 124 ? 16.768 -6.884 -22.562 1.00 73.06 124 GLY A O 1
ATOM 996 N N . ASP A 1 125 ? 16.560 -5.752 -20.627 1.00 82.75 125 ASP A N 1
ATOM 997 C CA . ASP A 1 125 ? 17.576 -6.461 -19.856 1.00 82.75 125 ASP A CA 1
ATOM 998 C C . ASP A 1 125 ? 16.916 -7.048 -18.602 1.00 82.75 125 ASP A C 1
ATOM 1000 O O . ASP A 1 125 ? 16.724 -6.371 -17.590 1.00 82.75 125 ASP A O 1
ATOM 1004 N N . LEU A 1 126 ? 16.464 -8.300 -18.717 1.00 79.94 126 LEU A N 1
ATOM 1005 C CA . LEU A 1 126 ? 15.727 -8.968 -17.644 1.00 79.94 126 LEU A CA 1
ATOM 1006 C C . LEU A 1 126 ? 16.630 -9.345 -16.466 1.00 79.94 126 LEU A C 1
ATOM 1008 O O . LEU A 1 126 ? 16.154 -9.321 -15.336 1.00 79.94 126 LEU A O 1
ATOM 1012 N N . GLU A 1 127 ? 17.908 -9.633 -16.716 1.00 83.94 127 GLU A N 1
ATOM 1013 C CA . GLU A 1 127 ? 18.869 -9.983 -15.665 1.00 83.94 127 GLU A CA 1
ATOM 1014 C C . GLU A 1 127 ? 19.135 -8.766 -14.770 1.00 83.94 127 GLU A C 1
ATOM 1016 O O . GLU A 1 127 ? 18.951 -8.834 -13.554 1.00 83.94 127 GLU A O 1
ATOM 1021 N N . ALA A 1 128 ? 19.439 -7.605 -15.363 1.00 85.31 128 ALA A N 1
ATOM 1022 C CA . ALA A 1 128 ? 19.614 -6.373 -14.592 1.00 85.31 128 ALA A CA 1
ATOM 1023 C C . ALA A 1 128 ? 18.310 -5.914 -13.908 1.00 85.31 128 ALA A C 1
ATOM 1025 O O . ALA A 1 128 ? 18.334 -5.321 -12.826 1.00 85.31 128 ALA A O 1
ATOM 1026 N N . ALA A 1 129 ? 17.153 -6.183 -14.524 1.00 84.25 129 ALA A N 1
ATOM 1027 C CA . ALA A 1 129 ? 15.851 -5.901 -13.928 1.00 84.25 129 ALA A CA 1
ATOM 1028 C C . ALA A 1 129 ? 15.574 -6.752 -12.677 1.00 84.25 129 ALA A C 1
ATOM 1030 O O . ALA A 1 129 ? 15.009 -6.238 -11.708 1.00 84.25 129 ALA A O 1
ATOM 1031 N N . GLU A 1 130 ? 15.941 -8.033 -12.702 1.00 85.19 130 GLU A N 1
ATOM 1032 C CA . GLU A 1 130 ? 15.813 -8.944 -11.563 1.00 85.19 130 GLU A CA 1
ATOM 1033 C C . GLU A 1 130 ? 16.712 -8.500 -10.405 1.00 85.19 130 GLU A C 1
ATOM 1035 O O . GLU A 1 130 ? 16.208 -8.285 -9.301 1.00 85.19 130 GLU A O 1
ATOM 1040 N N . GLU A 1 131 ? 17.992 -8.225 -10.676 1.00 88.62 131 GLU A N 1
ATOM 1041 C CA . GLU A 1 131 ? 18.948 -7.750 -9.666 1.00 88.62 131 GLU A CA 1
ATOM 1042 C C . GLU A 1 131 ? 18.484 -6.433 -9.013 1.00 88.62 131 GLU A C 1
ATOM 1044 O O . GLU A 1 131 ? 18.497 -6.283 -7.786 1.00 88.62 131 GLU A O 1
ATOM 1049 N N . GLY A 1 132 ? 18.025 -5.470 -9.823 1.00 86.88 132 GLY A N 1
ATOM 1050 C CA . GLY A 1 132 ? 17.527 -4.186 -9.328 1.00 86.88 132 GLY A CA 1
ATOM 1051 C C . GLY A 1 132 ? 16.286 -4.328 -8.441 1.00 86.88 132 GLY A C 1
ATOM 1052 O O . GLY A 1 132 ? 16.190 -3.684 -7.389 1.00 86.88 132 GLY A O 1
ATOM 1053 N N . LEU A 1 133 ? 15.357 -5.211 -8.825 1.00 86.81 133 LEU A N 1
ATOM 1054 C CA . LEU A 1 133 ? 14.162 -5.498 -8.038 1.00 86.81 133 LEU A CA 1
ATOM 1055 C C . LEU A 1 133 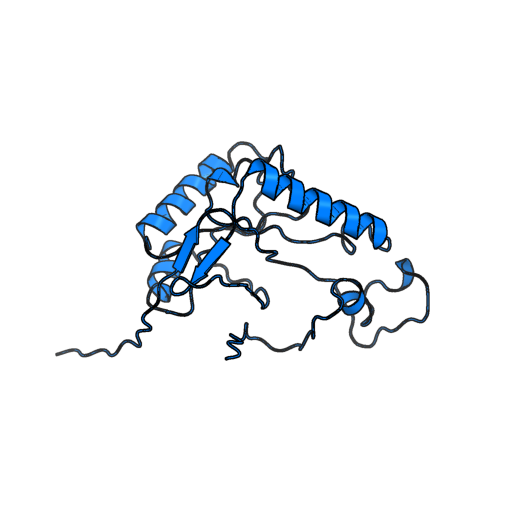? 14.516 -6.157 -6.705 1.00 86.81 133 LEU A C 1
ATOM 1057 O O . LEU A 1 133 ? 14.039 -5.697 -5.667 1.00 86.81 133 LEU A O 1
ATOM 1061 N N . GLU A 1 134 ? 15.337 -7.208 -6.729 1.00 89.81 134 GLU A N 1
ATOM 1062 C CA . GLU A 1 134 ? 15.747 -7.940 -5.530 1.00 89.81 134 GLU A CA 1
ATOM 1063 C C . GLU A 1 134 ? 16.428 -6.996 -4.539 1.00 89.81 134 GLU A C 1
ATOM 1065 O O . GLU A 1 134 ? 16.012 -6.897 -3.384 1.00 89.81 134 GLU A O 1
ATOM 1070 N N . LYS A 1 135 ? 17.379 -6.184 -5.013 1.00 89.94 135 LYS A N 1
ATOM 1071 C CA . LYS A 1 135 ? 18.041 -5.166 -4.193 1.00 89.94 135 LYS A CA 1
ATOM 1072 C C . LYS A 1 135 ? 17.049 -4.175 -3.580 1.00 89.94 135 LYS A C 1
ATOM 1074 O O . LYS A 1 135 ? 17.169 -3.813 -2.407 1.00 89.94 135 LYS A O 1
ATOM 1079 N N . GLY A 1 136 ? 16.063 -3.728 -4.357 1.00 88.62 136 GLY A N 1
ATOM 1080 C CA . GLY A 1 136 ? 15.032 -2.806 -3.892 1.00 88.62 136 GLY A CA 1
ATOM 1081 C C . GLY A 1 136 ? 14.105 -3.408 -2.831 1.00 88.62 136 GLY A C 1
ATOM 1082 O O . GLY A 1 136 ? 13.678 -2.689 -1.924 1.00 88.62 136 GLY A O 1
ATOM 1083 N N . LEU A 1 137 ? 13.767 -4.695 -2.933 1.00 91.00 137 LEU A N 1
ATOM 1084 C CA . LEU A 1 137 ? 12.919 -5.390 -1.960 1.00 91.00 137 LEU A CA 1
ATOM 1085 C C . LEU A 1 137 ? 13.699 -5.722 -0.683 1.00 91.00 137 LEU A C 1
ATOM 1087 O O . LEU A 1 137 ? 13.249 -5.349 0.402 1.00 91.00 137 LEU A O 1
ATOM 1091 N N . SER A 1 138 ? 14.891 -6.307 -0.809 1.00 91.88 138 SER A N 1
ATOM 1092 C CA . SER A 1 138 ? 15.758 -6.657 0.323 1.00 91.88 138 SER A CA 1
ATOM 1093 C C . SER A 1 138 ? 16.144 -5.424 1.139 1.00 91.88 138 SER A C 1
ATOM 1095 O O . SER A 1 138 ? 16.006 -5.424 2.359 1.00 91.88 138 SER A O 1
ATOM 1097 N N . GLY A 1 139 ? 16.493 -4.308 0.485 1.00 92.50 139 GLY A N 1
ATOM 1098 C CA . GLY A 1 139 ? 16.794 -3.060 1.192 1.00 92.50 139 GLY A CA 1
ATOM 1099 C C . GLY A 1 139 ? 15.609 -2.517 2.005 1.00 92.50 139 GLY A C 1
ATOM 1100 O O . GLY A 1 139 ? 15.794 -1.956 3.086 1.00 92.50 139 GLY A O 1
ATOM 1101 N N . ARG A 1 140 ? 14.369 -2.700 1.526 1.00 92.38 140 ARG A N 1
ATOM 1102 C CA . ARG A 1 140 ? 13.159 -2.305 2.273 1.00 92.38 140 ARG A CA 1
ATOM 1103 C C . ARG A 1 140 ? 12.895 -3.236 3.450 1.00 92.38 140 ARG A C 1
ATOM 1105 O O . ARG A 1 140 ? 12.530 -2.753 4.523 1.00 92.38 140 ARG A O 1
ATOM 1112 N N . GLU A 1 141 ? 13.080 -4.539 3.260 1.00 92.69 141 GLU A N 1
ATOM 1113 C CA . GLU A 1 141 ? 12.931 -5.523 4.331 1.00 92.69 141 GLU A CA 1
ATOM 1114 C C . GLU A 1 141 ? 13.934 -5.262 5.460 1.00 92.69 141 GLU A C 1
ATOM 1116 O O . GLU A 1 141 ? 13.534 -5.152 6.622 1.00 92.69 141 GLU A O 1
ATOM 1121 N N . GLU A 1 142 ? 15.212 -5.085 5.117 1.00 93.44 142 GLU A N 1
ATOM 1122 C CA . GLU A 1 142 ? 16.288 -4.822 6.073 1.00 93.44 142 GLU A CA 1
ATOM 1123 C C . GLU A 1 142 ? 16.042 -3.541 6.875 1.00 93.44 142 GLU A C 1
ATOM 1125 O O . GLU A 1 142 ? 16.184 -3.541 8.103 1.00 93.44 142 GLU A O 1
ATOM 1130 N N . LYS A 1 143 ? 15.638 -2.462 6.191 1.00 93.56 143 LYS A N 1
ATOM 1131 C CA . LYS A 1 143 ? 15.463 -1.142 6.803 1.00 93.56 143 LYS A CA 1
ATOM 1132 C C . LYS A 1 143 ? 14.198 -1.036 7.650 1.00 93.56 143 LYS A C 1
ATOM 1134 O O . LYS A 1 143 ? 14.260 -0.530 8.768 1.00 93.56 143 LYS A O 1
ATOM 1139 N N . PHE A 1 144 ? 13.052 -1.474 7.129 1.00 93.62 144 PHE A N 1
ATOM 1140 C CA . PHE A 1 144 ? 11.753 -1.182 7.748 1.00 93.62 144 PHE A CA 1
ATOM 1141 C C . PHE A 1 144 ? 11.144 -2.373 8.486 1.00 93.62 144 PHE A C 1
ATOM 1143 O O . PHE A 1 144 ? 10.346 -2.167 9.398 1.00 93.62 144 PHE A O 1
ATOM 1150 N N . ARG A 1 145 ? 11.493 -3.615 8.115 1.00 93.75 145 ARG A N 1
ATOM 1151 C CA . ARG A 1 145 ? 10.920 -4.854 8.684 1.00 93.75 145 ARG A CA 1
ATOM 1152 C C . ARG A 1 145 ? 9.383 -4.892 8.682 1.00 93.75 145 ARG A C 1
ATOM 1154 O O . ARG A 1 145 ? 8.763 -5.485 9.567 1.00 93.75 145 ARG A O 1
ATOM 1161 N N . LYS A 1 146 ? 8.774 -4.254 7.680 1.00 94.94 146 LYS A N 1
ATOM 1162 C CA . LYS A 1 146 ? 7.324 -4.203 7.446 1.00 94.94 146 LYS A CA 1
ATOM 1163 C C . LYS A 1 146 ? 6.934 -5.155 6.312 1.00 94.94 146 LYS A C 1
ATOM 1165 O O . LYS A 1 146 ? 7.789 -5.479 5.487 1.00 94.94 146 LYS A O 1
ATOM 1170 N N . PRO A 1 147 ? 5.671 -5.609 6.242 1.00 95.50 147 PRO A N 1
ATOM 1171 C CA . PRO A 1 147 ? 5.199 -6.388 5.107 1.00 95.50 147 PRO A CA 1
ATOM 1172 C C . PRO A 1 147 ? 5.331 -5.584 3.815 1.00 95.50 147 PRO A C 1
ATOM 1174 O O . PRO A 1 147 ? 5.066 -4.378 3.801 1.00 95.50 147 PRO A O 1
ATOM 1177 N N . ILE A 1 148 ? 5.715 -6.269 2.740 1.00 93.88 148 ILE A N 1
ATOM 1178 C CA . ILE A 1 148 ? 5.851 -5.686 1.407 1.00 93.88 148 ILE A CA 1
ATOM 1179 C C . ILE A 1 148 ? 4.804 -6.315 0.488 1.00 93.88 148 ILE A C 1
ATOM 1181 O O . ILE A 1 148 ? 4.682 -7.538 0.424 1.00 93.88 148 ILE A O 1
ATOM 1185 N N . LEU A 1 149 ? 4.058 -5.473 -0.222 1.00 92.75 149 LEU A N 1
ATOM 1186 C CA . LEU A 1 149 ? 3.067 -5.859 -1.222 1.00 92.75 149 LEU A CA 1
ATOM 1187 C C . LEU A 1 149 ? 3.399 -5.159 -2.538 1.00 92.75 149 LEU A C 1
ATOM 1189 O O . LEU A 1 149 ? 3.287 -3.947 -2.618 1.00 92.75 149 LEU A O 1
ATOM 1193 N N . VAL A 1 150 ? 3.769 -5.880 -3.592 1.00 90.50 150 VAL A N 1
ATOM 1194 C CA . VAL A 1 150 ? 3.920 -5.237 -4.909 1.00 90.50 150 VAL A CA 1
ATOM 1195 C C . VAL A 1 150 ? 2.529 -4.841 -5.414 1.00 90.50 150 VAL A C 1
ATOM 1197 O O . VAL A 1 150 ? 1.737 -5.712 -5.768 1.00 90.50 150 VAL A O 1
ATOM 1200 N N . SER A 1 151 ? 2.213 -3.543 -5.386 1.00 87.75 151 SER A N 1
ATOM 1201 C CA . SER A 1 151 ? 0.886 -3.011 -5.745 1.00 87.75 151 SER A CA 1
ATOM 1202 C C . SER A 1 151 ? 0.673 -2.910 -7.248 1.00 87.75 151 SE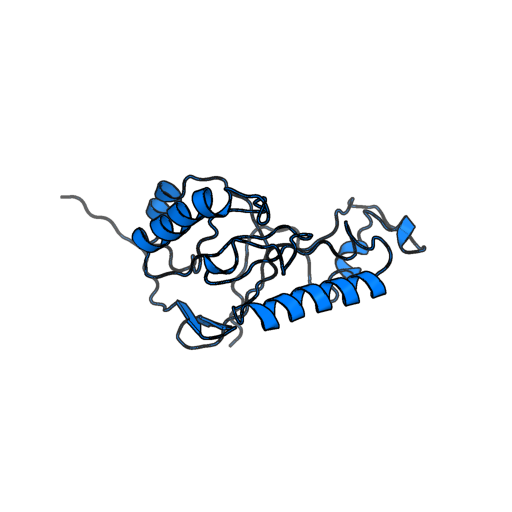R A C 1
ATOM 1204 O O . SER A 1 151 ? -0.451 -3.073 -7.717 1.00 87.75 151 SER A O 1
ATOM 1206 N N . GLU A 1 152 ? 1.747 -2.686 -8.000 1.00 85.81 152 GLU A N 1
ATOM 1207 C CA . GLU A 1 152 ? 1.712 -2.585 -9.453 1.00 85.81 152 GLU A CA 1
ATOM 1208 C C . GLU A 1 152 ? 2.893 -3.323 -10.069 1.00 85.81 152 GLU A C 1
ATOM 1210 O O . GLU A 1 152 ? 4.016 -3.270 -9.569 1.00 85.81 152 GLU A O 1
ATOM 1215 N N . TYR A 1 153 ? 2.638 -4.010 -11.173 1.00 83.25 153 TYR A N 1
ATOM 1216 C CA . TYR A 1 153 ? 3.646 -4.549 -12.072 1.00 83.25 153 TYR A CA 1
ATOM 1217 C C . TYR A 1 153 ? 2.984 -4.770 -13.429 1.00 83.25 153 TYR A C 1
ATOM 1219 O O . TYR A 1 153 ? 1.806 -5.118 -13.510 1.00 83.25 153 TYR A O 1
ATOM 1227 N N . GLY A 1 154 ? 3.734 -4.591 -14.507 1.00 77.88 154 GLY A N 1
ATOM 1228 C CA . GLY A 1 154 ? 3.200 -4.817 -15.839 1.00 77.88 154 GLY A CA 1
ATOM 1229 C C . GLY A 1 154 ? 4.122 -4.310 -16.930 1.00 77.88 154 GLY A C 1
ATOM 1230 O O . GLY A 1 154 ? 5.172 -3.723 -16.672 1.00 77.88 154 GLY A O 1
ATOM 1231 N N . ALA A 1 155 ? 3.705 -4.563 -18.162 1.00 77.06 155 ALA A N 1
ATOM 1232 C CA . ALA A 1 155 ? 4.253 -3.934 -19.347 1.00 77.06 155 ALA A CA 1
ATOM 1233 C C . ALA A 1 155 ? 3.112 -3.638 -20.299 1.00 77.06 155 ALA A C 1
ATOM 1235 O O . ALA A 1 155 ? 2.259 -4.499 -20.549 1.00 77.06 155 ALA A O 1
ATOM 1236 N N . ASP A 1 156 ? 3.124 -2.436 -20.854 1.00 74.19 156 ASP A N 1
ATOM 1237 C CA . ASP A 1 156 ? 2.158 -2.085 -21.871 1.00 74.19 156 ASP A CA 1
ATOM 1238 C C . ASP A 1 156 ? 2.261 -3.047 -23.059 1.00 74.19 156 ASP A C 1
ATOM 1240 O O . ASP A 1 156 ? 3.350 -3.452 -23.481 1.00 74.19 156 ASP A O 1
ATOM 1244 N N . THR A 1 157 ? 1.103 -3.420 -23.593 1.00 69.12 157 THR A N 1
ATOM 1245 C CA . THR A 1 157 ? 0.967 -4.447 -24.624 1.00 69.12 157 THR A CA 1
ATOM 1246 C C . THR A 1 157 ? -0.076 -4.009 -25.644 1.00 69.12 157 THR A C 1
ATOM 1248 O O . THR A 1 157 ? -1.206 -3.685 -25.290 1.00 69.12 157 THR A O 1
ATOM 1251 N N . LEU A 1 158 ? 0.298 -4.009 -26.920 1.00 67.50 158 LEU A N 1
ATOM 1252 C CA . LEU A 1 158 ? -0.596 -3.810 -28.052 1.00 67.50 158 LEU A CA 1
ATOM 1253 C C . LEU A 1 158 ? -1.094 -5.177 -28.525 1.00 67.50 158 LEU A C 1
ATOM 1255 O O . LEU A 1 158 ? -0.312 -6.015 -28.977 1.00 67.50 158 LEU A O 1
ATOM 1259 N N . ALA A 1 159 ? -2.405 -5.391 -28.425 1.00 74.00 159 ALA A N 1
ATOM 1260 C CA . ALA A 1 159 ? -3.044 -6.621 -28.881 1.00 74.00 159 ALA A CA 1
ATOM 1261 C C . ALA A 1 159 ? -2.751 -6.883 -30.371 1.00 74.00 159 ALA A C 1
ATOM 1263 O O . ALA A 1 159 ? -2.807 -5.970 -31.198 1.00 74.00 159 ALA A O 1
ATOM 1264 N N . GLY A 1 160 ? -2.431 -8.132 -30.710 1.00 73.00 160 GLY A N 1
ATOM 1265 C CA . GLY A 1 160 ? -2.072 -8.569 -32.061 1.00 73.00 160 GLY A CA 1
ATOM 1266 C C . GLY A 1 160 ? -0.625 -8.284 -32.481 1.00 73.00 160 GLY A C 1
ATOM 1267 O O . GLY A 1 160 ? -0.207 -8.729 -33.553 1.00 73.00 160 GLY A O 1
ATOM 1268 N N . LEU A 1 161 ? 0.170 -7.579 -31.665 1.00 66.06 161 LEU A N 1
ATOM 1269 C CA . LEU A 1 161 ? 1.591 -7.386 -31.941 1.00 66.06 161 LEU A CA 1
ATOM 1270 C C . LEU A 1 161 ? 2.396 -8.583 -31.417 1.00 66.06 161 LEU A C 1
ATOM 1272 O O . LEU A 1 161 ? 2.541 -8.795 -30.212 1.00 66.06 161 LEU A O 1
ATOM 1276 N N . HIS A 1 162 ? 2.978 -9.345 -32.341 1.00 72.81 162 HIS A N 1
ATOM 1277 C CA . HIS A 1 162 ? 3.867 -10.467 -32.046 1.00 72.81 162 HIS A CA 1
ATOM 1278 C C . HIS A 1 162 ? 5.214 -10.259 -32.728 1.00 72.81 162 HIS A C 1
ATOM 1280 O O . HIS A 1 162 ? 5.291 -9.699 -33.820 1.00 72.81 162 HIS A O 1
ATOM 1286 N N . THR A 1 163 ? 6.287 -10.759 -32.121 1.00 67.56 163 THR A N 1
ATOM 1287 C CA . THR A 1 163 ? 7.598 -10.760 -32.772 1.00 67.56 163 THR A CA 1
ATOM 1288 C C . THR A 1 163 ? 8.413 -11.991 -32.402 1.00 67.56 163 THR A C 1
ATOM 1290 O O . THR A 1 163 ? 8.272 -12.553 -31.315 1.00 67.56 163 THR A O 1
ATOM 1293 N N . ILE A 1 164 ? 9.281 -12.387 -33.329 1.00 57.12 164 ILE A N 1
ATOM 1294 C CA . ILE A 1 164 ? 10.233 -13.491 -33.216 1.00 57.12 164 ILE A CA 1
ATOM 1295 C C . ILE A 1 164 ? 11.625 -12.837 -33.250 1.00 57.12 164 ILE A C 1
ATOM 1297 O O . ILE A 1 164 ? 12.263 -12.761 -34.295 1.00 57.12 164 ILE A O 1
ATOM 1301 N N . GLY A 1 165 ? 12.055 -12.205 -32.154 1.00 57.91 165 GLY A N 1
ATOM 1302 C CA . GLY A 1 165 ? 13.319 -11.454 -32.133 1.00 57.91 165 GLY A CA 1
ATOM 1303 C C . GLY A 1 165 ? 13.653 -10.805 -30.789 1.00 57.91 165 GLY A C 1
ATOM 1304 O O . GLY A 1 165 ? 12.825 -10.814 -29.883 1.00 57.91 165 GLY A O 1
ATOM 1305 N N . ASP A 1 166 ? 14.868 -10.259 -30.673 1.00 54.69 166 ASP A N 1
ATOM 1306 C CA . ASP A 1 166 ? 15.491 -9.805 -29.419 1.00 54.69 166 ASP A CA 1
ATOM 1307 C C . ASP A 1 166 ? 14.703 -8.781 -28.596 1.00 54.69 166 ASP A C 1
ATOM 1309 O O . ASP A 1 166 ? 13.848 -8.033 -29.078 1.00 54.69 166 ASP A O 1
ATOM 1313 N N . VAL A 1 167 ? 15.058 -8.741 -27.310 1.00 53.88 167 VAL A N 1
ATOM 1314 C CA . VAL A 1 167 ? 14.291 -8.173 -26.202 1.00 53.88 167 VAL A CA 1
ATOM 1315 C C . VAL A 1 167 ? 13.881 -6.699 -26.443 1.00 53.88 167 VAL A C 1
ATOM 1317 O O . VAL A 1 167 ? 12.743 -6.304 -26.182 1.00 53.88 167 VAL A O 1
ATOM 1320 N N . LEU A 1 168 ? 14.727 -5.882 -27.073 1.00 49.78 168 LEU A N 1
ATOM 1321 C CA . LEU A 1 168 ? 14.400 -4.481 -27.385 1.00 49.78 168 LEU A CA 1
ATOM 1322 C C . LEU A 1 168 ? 13.298 -4.312 -28.449 1.00 49.78 168 LEU A C 1
ATOM 1324 O O . LEU A 1 168 ? 12.547 -3.338 -28.399 1.00 49.78 168 LEU A O 1
ATOM 1328 N N . ARG A 1 169 ? 13.154 -5.263 -29.385 1.00 49.34 169 ARG A N 1
ATOM 1329 C CA . ARG A 1 169 ? 12.113 -5.246 -30.433 1.00 49.34 169 ARG A CA 1
ATOM 1330 C C . ARG A 1 169 ? 10.773 -5.813 -29.978 1.00 49.34 169 ARG A C 1
ATOM 1332 O O . ARG A 1 169 ? 9.794 -5.651 -30.698 1.00 49.34 169 ARG A O 1
ATOM 1339 N N . LYS A 1 170 ? 10.710 -6.454 -28.806 1.00 56.09 170 LYS A N 1
ATOM 1340 C CA . LYS A 1 170 ? 9.448 -6.981 -28.274 1.00 56.09 170 LYS A CA 1
ATOM 1341 C C . LYS A 1 170 ? 8.700 -5.987 -27.385 1.00 56.09 170 LYS A C 1
ATOM 1343 O O . LYS A 1 170 ? 7.783 -6.412 -26.705 1.00 56.09 170 LYS A O 1
ATOM 1348 N N . ARG A 1 171 ? 9.070 -4.700 -27.286 1.00 56.31 171 ARG A N 1
ATOM 1349 C CA . ARG A 1 171 ? 8.212 -3.753 -26.543 1.00 56.31 171 ARG A CA 1
ATOM 1350 C C . ARG A 1 171 ? 6.796 -3.805 -27.127 1.00 56.31 171 ARG A C 1
ATOM 1352 O O . ARG A 1 171 ? 6.654 -3.868 -28.346 1.00 56.31 171 ARG A O 1
ATOM 1359 N N . TRP A 1 172 ? 5.787 -3.770 -26.262 1.00 53.28 172 TRP A N 1
ATOM 1360 C CA . TRP A 1 172 ? 4.374 -3.760 -26.637 1.00 53.28 172 TRP A CA 1
ATOM 1361 C C . TRP A 1 172 ? 3.848 -5.077 -27.217 1.00 53.28 172 TRP A C 1
ATOM 1363 O O . TRP A 1 172 ? 2.715 -5.103 -27.679 1.00 53.28 172 TRP A O 1
ATOM 1373 N N . THR A 1 173 ? 4.618 -6.169 -27.215 1.00 57.88 173 THR A N 1
ATOM 1374 C CA . THR A 1 173 ? 4.130 -7.452 -27.743 1.00 57.88 173 THR A CA 1
ATOM 1375 C C . THR A 1 173 ? 3.431 -8.284 -26.679 1.00 57.88 173 THR A C 1
ATOM 1377 O O . THR A 1 173 ? 3.753 -8.201 -25.497 1.00 57.88 173 THR A O 1
ATOM 1380 N N . GLU A 1 174 ? 2.529 -9.172 -27.092 1.00 64.75 174 GLU A N 1
ATOM 1381 C CA . GLU A 1 174 ? 1.765 -10.027 -26.165 1.00 64.75 174 GLU A CA 1
ATOM 1382 C C . GLU A 1 174 ? 2.625 -10.986 -25.327 1.00 64.75 174 GLU A C 1
ATOM 1384 O O . GLU A 1 174 ? 2.189 -11.511 -24.301 1.00 64.75 174 GLU A O 1
ATOM 1389 N N . GLN A 1 175 ? 3.865 -11.232 -25.750 1.00 62.91 175 GLN A N 1
ATOM 1390 C CA . GLN A 1 175 ? 4.816 -12.048 -24.999 1.00 62.91 175 GLN A CA 1
ATOM 1391 C C . GLN A 1 175 ? 5.438 -11.291 -23.814 1.00 62.91 175 GLN A C 1
ATOM 1393 O O . GLN A 1 175 ? 5.908 -11.930 -22.875 1.00 62.91 175 GLN A O 1
ATOM 1398 N N . ARG A 1 176 ? 5.426 -9.949 -23.814 1.00 57.31 176 ARG A N 1
ATOM 1399 C CA . ARG A 1 176 ? 6.123 -9.135 -22.806 1.00 57.31 176 ARG A CA 1
ATOM 1400 C C . ARG A 1 176 ? 5.637 -9.334 -21.377 1.00 57.31 176 ARG A C 1
ATOM 1402 O O . ARG A 1 176 ? 6.493 -9.557 -20.521 1.00 57.31 176 ARG A O 1
ATOM 1409 N N . PRO A 1 177 ? 4.326 -9.288 -21.085 1.00 56.69 177 PRO A N 1
ATOM 1410 C CA . PRO A 1 177 ? 3.857 -9.480 -19.717 1.00 56.69 177 PRO A CA 1
ATOM 1411 C C . PRO A 1 177 ? 4.201 -10.873 -19.176 1.00 56.69 177 PRO A C 1
ATOM 1413 O O . PRO A 1 177 ? 4.584 -11.003 -18.018 1.00 56.69 177 PRO A O 1
ATOM 1416 N N . LYS A 1 178 ? 4.153 -11.903 -20.035 1.00 60.75 178 LYS A N 1
ATOM 1417 C CA . LYS A 1 178 ? 4.477 -13.294 -19.669 1.00 60.75 178 LYS A CA 1
ATOM 1418 C C . LYS A 1 178 ? 5.951 -13.475 -19.303 1.00 60.75 178 LYS A C 1
ATOM 1420 O O . LYS A 1 178 ? 6.259 -14.263 -18.419 1.00 60.75 178 LYS A O 1
ATOM 1425 N N . GLU A 1 179 ? 6.847 -12.752 -19.973 1.00 59.91 179 GLU A N 1
ATOM 1426 C CA . GLU A 1 179 ? 8.283 -12.754 -19.660 1.00 59.91 179 GLU A CA 1
ATOM 1427 C C . GLU A 1 179 ? 8.591 -11.975 -18.370 1.00 59.91 179 GLU A C 1
ATOM 1429 O O . GLU A 1 179 ? 9.475 -12.365 -17.617 1.00 59.91 179 GLU A O 1
ATOM 1434 N N . LEU A 1 180 ? 7.857 -10.890 -18.092 1.00 57.53 180 LEU A N 1
ATOM 1435 C CA . LEU A 1 180 ? 8.065 -10.058 -16.900 1.00 57.53 180 LEU A CA 1
ATOM 1436 C C . LEU A 1 180 ? 7.418 -10.614 -15.626 1.00 57.53 180 LEU A C 1
ATOM 1438 O O . LEU A 1 180 ? 7.796 -10.182 -14.534 1.00 57.53 180 LEU A O 1
ATOM 1442 N N . ALA A 1 181 ? 6.453 -11.525 -15.761 1.00 57.56 181 ALA A N 1
ATOM 1443 C CA . ALA A 1 181 ? 5.765 -12.199 -14.664 1.00 57.56 181 ALA A CA 1
ATOM 1444 C C . ALA A 1 181 ? 5.470 -13.676 -15.020 1.00 57.56 181 ALA A C 1
ATOM 1446 O O . ALA A 1 181 ? 4.306 -14.057 -15.212 1.00 57.56 181 ALA A O 1
ATOM 1447 N N . PRO A 1 182 ? 6.511 -14.525 -15.139 1.00 51.56 182 PRO A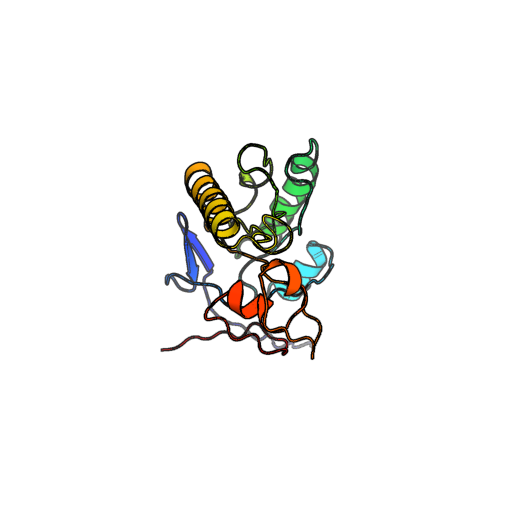 N 1
ATOM 1448 C CA . PRO A 1 182 ? 6.338 -15.928 -15.501 1.00 51.56 182 PRO A CA 1
ATOM 1449 C C . PRO A 1 182 ? 5.460 -16.647 -14.465 1.00 51.56 182 PRO A C 1
ATOM 1451 O O . PRO A 1 182 ? 5.759 -16.645 -13.275 1.00 51.56 182 PRO A O 1
ATOM 1454 N N . GLY A 1 183 ? 4.355 -17.247 -14.922 1.00 39.19 183 GLY A N 1
ATOM 1455 C CA . GLY A 1 183 ? 3.398 -17.969 -14.068 1.00 39.19 183 GLY A CA 1
ATOM 1456 C C . GLY A 1 183 ? 2.130 -17.197 -13.679 1.00 39.19 183 GLY A C 1
ATOM 1457 O O . GLY A 1 183 ? 1.277 -17.763 -13.004 1.00 39.19 183 GLY A O 1
ATOM 1458 N N . THR A 1 184 ? 1.957 -15.950 -14.130 1.00 40.38 184 THR A N 1
ATOM 1459 C CA . THR A 1 184 ? 0.706 -15.192 -13.932 1.00 40.38 184 THR A CA 1
ATOM 1460 C C . THR A 1 184 ? -0.203 -15.293 -15.164 1.00 40.38 184 THR A C 1
ATOM 1462 O O . THR A 1 184 ? 0.187 -14.952 -16.282 1.00 40.38 184 THR A O 1
ATOM 1465 N N . SER A 1 185 ? -1.428 -15.799 -14.992 1.00 30.92 185 SER A N 1
ATOM 1466 C CA . SER A 1 185 ? -2.456 -15.758 -16.036 1.00 30.92 185 SER A CA 1
ATOM 1467 C C . SER A 1 185 ? -3.128 -14.386 -16.022 1.00 30.92 185 SER A C 1
ATOM 1469 O O . SER A 1 185 ? -3.965 -14.111 -15.166 1.00 30.92 185 SER A O 1
ATOM 1471 N N . LEU A 1 186 ? -2.766 -13.517 -16.963 1.00 33.31 186 LEU A N 1
ATOM 1472 C CA . LEU A 1 186 ? -3.471 -12.255 -17.182 1.00 33.31 186 LEU A CA 1
ATOM 1473 C C . LEU A 1 186 ? -4.751 -12.540 -17.979 1.00 33.31 186 LEU A C 1
ATOM 1475 O O . LEU A 1 186 ? -4.717 -12.648 -19.204 1.00 33.31 186 LEU A O 1
ATOM 1479 N N . SER A 1 187 ? -5.873 -12.714 -17.282 1.00 26.41 187 SER A N 1
ATOM 1480 C CA . SER A 1 187 ? -7.204 -12.584 -17.879 1.00 26.41 187 SER A CA 1
ATOM 1481 C C . SER A 1 187 ? -7.618 -11.115 -17.835 1.00 26.41 187 SER A C 1
ATOM 1483 O O . SER A 1 187 ? -7.519 -10.483 -16.788 1.00 26.41 187 SER A O 1
ATOM 1485 N N . ASN A 1 188 ? -8.104 -10.587 -18.958 1.00 26.53 188 ASN A N 1
ATOM 1486 C CA . ASN A 1 188 ? -8.514 -9.188 -19.154 1.00 26.53 188 ASN A CA 1
ATOM 1487 C C . ASN A 1 188 ? -9.750 -8.740 -18.344 1.00 26.53 188 ASN A C 1
ATOM 1489 O O . ASN A 1 188 ? -10.311 -7.688 -18.640 1.00 26.53 188 ASN A O 1
ATOM 1493 N N . ASP A 1 189 ? -10.173 -9.486 -17.325 1.00 24.12 189 ASP A N 1
ATOM 1494 C CA . ASP A 1 189 ? -11.447 -9.247 -16.657 1.00 24.12 189 ASP A CA 1
ATOM 1495 C C . ASP A 1 189 ? -11.303 -8.795 -15.202 1.00 24.12 189 ASP A C 1
ATOM 1497 O O . ASP A 1 189 ? -10.549 -9.322 -14.383 1.00 24.12 189 ASP A O 1
ATOM 1501 N N . GLN A 1 190 ? -12.081 -7.757 -14.919 1.00 27.56 190 GLN A N 1
ATOM 1502 C CA . GLN A 1 190 ? -12.177 -7.003 -13.685 1.00 27.56 190 GLN A CA 1
ATOM 1503 C C . GLN A 1 190 ? -12.819 -7.831 -12.547 1.00 27.56 190 GLN A C 1
ATOM 1505 O O . GLN A 1 190 ? -14.028 -7.794 -12.380 1.00 27.56 190 GLN A O 1
ATOM 1510 N N . ALA A 1 191 ? -12.052 -8.527 -11.709 1.00 22.55 191 ALA A N 1
ATOM 1511 C CA . ALA A 1 191 ? -12.192 -8.483 -10.236 1.00 22.55 191 ALA A CA 1
ATOM 1512 C C . ALA A 1 191 ? -10.980 -9.141 -9.549 1.00 22.55 191 ALA A C 1
ATOM 1514 O O . ALA A 1 191 ? -10.536 -10.200 -9.983 1.00 22.55 191 ALA A O 1
ATOM 1515 N N . ALA A 1 192 ? -10.442 -8.553 -8.474 1.00 24.20 192 ALA A N 1
ATOM 1516 C CA . ALA A 1 192 ? -9.544 -9.288 -7.587 1.00 24.20 192 ALA A CA 1
ATOM 1517 C C . ALA A 1 192 ? -10.364 -10.427 -6.958 1.00 24.20 192 ALA A C 1
ATOM 1519 O O . ALA A 1 192 ? -11.184 -10.191 -6.069 1.00 24.20 192 ALA A O 1
ATOM 1520 N N . VAL A 1 193 ? -10.222 -11.640 -7.493 1.00 22.69 193 VAL A N 1
ATOM 1521 C CA . VAL A 1 193 ? -10.930 -12.822 -7.002 1.00 22.69 193 VAL A CA 1
ATOM 1522 C C . VAL A 1 193 ? -10.158 -13.393 -5.819 1.00 22.69 193 VAL A C 1
ATOM 1524 O O . VAL A 1 193 ? -8.963 -13.663 -5.888 1.00 22.69 193 VAL A O 1
ATOM 1527 N N . CYS A 1 194 ? -10.877 -13.543 -4.712 1.00 24.69 194 CYS A N 1
ATOM 1528 C CA . CYS A 1 194 ? -10.456 -14.256 -3.519 1.00 24.69 194 CYS A CA 1
ATOM 1529 C C . CYS A 1 194 ? -10.364 -15.752 -3.847 1.00 24.69 194 CYS A C 1
ATOM 1531 O O . CYS A 1 194 ? -11.398 -16.415 -3.888 1.00 24.69 194 CYS A O 1
ATOM 1533 N N . ASP A 1 195 ? -9.163 -16.281 -4.082 1.00 21.88 195 ASP A N 1
ATOM 1534 C CA . ASP A 1 195 ? -8.959 -17.729 -4.163 1.00 21.88 195 ASP A CA 1
ATOM 1535 C C . ASP A 1 195 ? -8.526 -18.257 -2.791 1.00 21.88 195 ASP A C 1
ATOM 1537 O O . ASP A 1 195 ? -7.351 -18.292 -2.423 1.00 21.88 195 ASP A O 1
ATOM 1541 N N . THR A 1 196 ? -9.516 -18.628 -1.979 1.00 24.75 196 THR A N 1
ATOM 1542 C CA . THR A 1 196 ? -9.301 -19.525 -0.843 1.00 24.75 196 THR A CA 1
ATOM 1543 C C . THR A 1 196 ? -9.446 -20.950 -1.355 1.00 24.75 196 THR A C 1
ATOM 1545 O O . THR A 1 196 ? -10.560 -21.465 -1.430 1.00 24.75 196 THR A O 1
ATOM 1548 N N . HIS A 1 197 ? -8.338 -21.580 -1.736 1.00 24.64 197 HIS A N 1
ATOM 1549 C CA . HIS A 1 197 ? -8.307 -23.035 -1.851 1.00 24.64 197 HIS A CA 1
ATOM 1550 C C . HIS A 1 197 ? -8.137 -23.648 -0.455 1.00 24.64 197 HIS A C 1
ATOM 1552 O O . HIS A 1 197 ? -7.367 -23.141 0.367 1.00 24.64 197 HIS A O 1
ATOM 1558 N N . GLU A 1 198 ? -8.961 -24.666 -0.204 1.00 27.47 198 GLU A N 1
ATOM 1559 C CA . GLU A 1 198 ? -9.088 -25.459 1.027 1.00 27.47 198 GLU A CA 1
ATOM 1560 C C . GLU A 1 198 ? -7.769 -26.071 1.519 1.00 27.47 198 GLU A C 1
ATOM 1562 O O . GLU A 1 198 ? -6.928 -26.467 0.679 1.00 27.47 198 GLU A O 1
#

pLDDT: mean 80.37, std 19.65, range [21.88, 95.81]

InterPro domains:
  IPR006103 Glycoside hydrolase family 2, catalytic domain [PF02836] (40-163)
  IPR017853 Glycoside hydrolase superfamily [SSF51445] (13-167)

Secondary structure (DSSP, 8-state):
------------EEEETTEEEETTEE-------------HHHHHHHHTT-TT--EEEEEES--TTSTTHHHHHHHHHHHHHHH-TTSEEEEEEPTT--TTT-SSGGG-SEEEEEE-BTTTBSTT-HHHHHHHHHHHHHHHHHHH---B---EE---B-TT---SS-GGGGTB-TTHHHHHSTT----S----------

Foldseek 3Di:
DDDDDADADDWAWDWDQQFIDINNHTDDADFADDDDDDDLLVVCVVCVRPPPPAEAAQEEADPQLDPCRCVVCLVSLVVNCVSPVRHFYEYEHEQPDDLVRGPCLVSGQEYAYAQQQCAPHPPLNNPVSVVVVVCVVVSNCVPRSHHYHHRHDAAAADPPDDDDDGRNVCRRHPCRRCVRDPPDDDDVDDDSDDDDDD

Radius of gyration: 19.0 Å; chains: 1; bounding box: 60×44×47 Å

Sequence (198 aa):
MDSYELPVGIRTVQVRGNKVFTNNKPFYFTGFGKHEDTVTRELVARDRNHPFVVMWAVVNEPAASEQGTQEYLEPLAVLTRRLDPTRTVCYANECQASVDKCLLSDLFDVLCPNRCHGWYLHTGDLEAAEEGLEKGLSGREEKFRKPILVSEYGADTLAGLHTIGDVLRKRWTEQRPKELAPGTSLSNDQAAVCDTHE